Protein AF-A0A812GW89-F1 (afdb_monomer_lite)

Secondary structure (DSSP, 8-state):
-----------------------PPPP-------TTHHHHHHHHHGGG-GGGGSSSGGG----------------GGGGTGGGSS-SS-EEPPGGG-TTTTT-EE--TTHHHHS-EEETTEEEPPGGGG-SS----PPPPSS---PPSSTTTHHHHHHHHIIIIIIHHHHTS--EEEEEEESSTT--SEE-GGG-EE-SSS-EES-S-BGGGTB-EEEEEEE-HHHHHHHHHHHHHHHHHHHHHHHHHHHHHHHHHHHHHHHHHIIIIIHHHHHHHTTS-TTTHHHHHHHHHHHHHHHHHHHHHHHHHHHHHHHHHHHHHHHHHHHHHHHHHHHHHHHHGGGTT-PPPP-

Sequence (350 aa):
MGPQDMGSEAPDSSESEEAEEGKEAPQEGEEGDDPAEQFFWRSVDERFRPERFRDQQQQVRRKDMTATSAMLPTNPFAAFLAVSLSCPDVTLGAELGADFEGDVVPGMNAMVTGPMTLEGTNVPPLSDYTTSTPTWSCPSLTTPTCAPGPTQAGCEASVAFIQDAKEPLVTGNRFKCTYLVTSMGGNTRCRPASMVKNGPGDWSGTCLYGSTFRTYTRTRDCTLAEFEQHVKDAKDDLEKVFEYFDDITATLVDDILTDLQDLVQREVIRKVTNLLDNLNCGFMREFWQGLTDNMCYRGMNGFRLIANSYVISGLLSLIIALFILVPWKISRDNADKYGSEVGSYQPGPA

Radius of gyration: 37.45 Å; chains: 1; bounding box: 78×85×108 Å

Foldseek 3Di:
DDDDDDDDDDDDDDDDDDDDDDDDDDDPDDDPPDVVVVVVVVVVVVVPDPPVVPPPVPPPPDDDDDDDDDDDDADLQLVQLLAAWAADFDQDPCLVPPVRHRPTPDTLVCQAVPWDQDPNDTDDHSVVNDPDDDPDDHDDPPDDDQDDDPNSVSVVVRNCCCVVPPCCQQVNLPDKQKAKDQDDVDPDGQALLPWDDPDQLDIPSDQAYPPVRDIDMDIDRDHPVVVVVSVSSVVSSVVSVVVNVVSNVVVVVVVVVVVVVVCCCVPPVVVVVVVVVVDDCPVVPVVVVVCCVCCVVVVVVVVVVVVVVVVVVVVVVVVVVCVVVVVVVVVVVVCVVVVPPVPPPDDDDD

Structure (mmCIF, N/CA/C/O backbone):
data_AF-A0A812GW89-F1
#
_entry.id   AF-A0A812GW89-F1
#
loop_
_atom_site.group_PDB
_atom_site.id
_atom_site.type_symbol
_atom_site.label_atom_id
_atom_site.label_alt_id
_atom_site.label_comp_id
_atom_site.label_asym_id
_atom_site.label_entity_id
_atom_site.label_seq_id
_atom_site.pdbx_PDB_ins_code
_atom_site.Cartn_x
_atom_site.Cartn_y
_atom_site.Cartn_z
_atom_site.occupancy
_atom_site.B_iso_or_equiv
_atom_site.auth_seq_id
_atom_site.auth_comp_id
_atom_site.auth_asym_id
_atom_site.auth_atom_id
_atom_site.pdbx_PDB_model_num
ATOM 1 N N . MET A 1 1 ? -20.808 51.161 -31.568 1.00 45.16 1 MET A N 1
ATOM 2 C CA . MET A 1 1 ? -19.645 50.553 -30.890 1.00 45.16 1 MET A CA 1
ATOM 3 C C . MET A 1 1 ? -20.024 49.102 -30.628 1.00 45.16 1 MET A C 1
ATOM 5 O O . MET A 1 1 ? -20.850 48.876 -29.763 1.00 45.16 1 MET A O 1
ATOM 9 N N . GLY A 1 2 ? -19.623 48.106 -31.410 1.00 42.12 2 GLY A N 1
ATOM 10 C CA . GLY A 1 2 ? -18.606 48.062 -32.464 1.00 42.12 2 GLY A CA 1
ATOM 11 C C . GLY A 1 2 ? -17.798 46.776 -32.259 1.00 42.12 2 GLY A C 1
ATOM 12 O O . GLY A 1 2 ? -16.980 46.777 -31.345 1.00 42.12 2 GLY A O 1
ATOM 13 N N . PRO A 1 3 ? -18.073 45.684 -32.996 1.00 56.59 3 PRO A N 1
ATOM 14 C CA . PRO A 1 3 ? -17.343 44.428 -32.839 1.00 56.59 3 PRO A CA 1
ATOM 15 C C . PRO A 1 3 ? -15.956 44.533 -33.485 1.00 56.59 3 PRO A C 1
ATOM 17 O O . PRO A 1 3 ? -15.755 45.355 -34.381 1.00 56.59 3 PRO A O 1
ATOM 20 N N . GLN A 1 4 ? -15.015 43.694 -33.052 1.00 56.47 4 GLN A N 1
ATOM 21 C CA . GLN A 1 4 ? -13.742 43.507 -33.745 1.00 56.47 4 GLN A CA 1
ATOM 22 C C . GLN A 1 4 ? -13.483 42.025 -33.987 1.00 56.47 4 GLN A C 1
ATOM 24 O O . GLN A 1 4 ? -13.318 41.249 -33.047 1.00 56.47 4 GLN A O 1
ATOM 29 N N . ASP A 1 5 ? -13.444 41.677 -35.270 1.00 51.78 5 ASP A N 1
ATOM 30 C CA . ASP A 1 5 ? -12.887 40.435 -35.782 1.00 51.78 5 ASP A CA 1
ATOM 31 C C . ASP A 1 5 ? -11.368 40.391 -35.572 1.00 51.78 5 ASP A C 1
ATOM 33 O O . ASP A 1 5 ? -10.657 41.347 -35.881 1.00 51.78 5 ASP A O 1
ATOM 37 N N . MET A 1 6 ? -10.879 39.235 -35.134 1.00 57.03 6 MET A N 1
ATOM 38 C CA . MET A 1 6 ? -9.552 38.696 -35.435 1.00 57.03 6 MET A CA 1
ATOM 39 C C . MET A 1 6 ? -9.730 37.173 -35.499 1.00 57.03 6 MET A C 1
ATOM 41 O O . MET A 1 6 ? -10.401 36.605 -34.643 1.00 57.03 6 MET A O 1
ATOM 45 N N . GLY A 1 7 ? -9.195 36.433 -36.461 1.00 49.44 7 GLY A N 1
ATOM 46 C CA . GLY A 1 7 ? -8.334 36.796 -37.584 1.00 49.44 7 GLY A CA 1
ATOM 47 C C . GLY A 1 7 ? -7.688 35.493 -38.050 1.00 49.44 7 GLY A C 1
ATOM 48 O O . GLY A 1 7 ? -6.932 34.892 -37.294 1.00 49.44 7 GLY A O 1
ATOM 49 N N . SER A 1 8 ? -8.075 34.987 -39.219 1.00 47.56 8 SER A N 1
ATOM 50 C CA . SER A 1 8 ? -7.644 33.669 -39.692 1.00 47.56 8 SER A CA 1
ATOM 51 C C . SER A 1 8 ? -6.303 33.747 -40.415 1.00 47.56 8 SER A C 1
ATOM 53 O O . SER A 1 8 ? -6.221 34.401 -41.455 1.00 47.56 8 SER A O 1
ATOM 55 N N . GLU A 1 9 ? -5.309 32.997 -39.949 1.00 50.22 9 GLU A N 1
ATOM 56 C CA . GLU A 1 9 ? -4.126 32.658 -40.740 1.00 50.22 9 GLU A CA 1
ATOM 57 C C . GLU A 1 9 ? -3.984 31.138 -40.822 1.00 50.22 9 GLU A C 1
ATOM 59 O O . GLU A 1 9 ? -3.895 30.442 -39.811 1.00 50.22 9 GLU A O 1
ATOM 64 N N . ALA A 1 10 ? -3.984 30.639 -42.055 1.00 51.56 10 ALA A N 1
ATOM 65 C CA . ALA A 1 10 ? -3.576 29.291 -42.406 1.00 51.56 10 ALA A CA 1
ATOM 66 C C . ALA A 1 10 ? -2.259 29.389 -43.190 1.00 51.56 10 ALA A C 1
ATOM 68 O O . ALA A 1 10 ? -2.148 30.270 -44.046 1.00 51.56 10 ALA A O 1
ATOM 69 N N . PRO A 1 11 ? -1.286 28.498 -42.957 1.00 57.56 11 PRO A N 1
ATOM 70 C CA . PRO A 1 11 ? -0.239 28.215 -43.922 1.00 57.56 11 PRO A CA 1
ATOM 71 C C . PRO A 1 11 ? -0.664 27.047 -44.824 1.00 57.56 11 PRO A C 1
ATOM 73 O O . PRO A 1 11 ? -1.074 25.989 -44.347 1.00 57.56 11 PRO A O 1
ATOM 76 N N . ASP A 1 12 ? -0.556 27.271 -46.129 1.00 43.53 12 ASP A N 1
ATOM 77 C CA . ASP A 1 12 ? -0.798 26.308 -47.206 1.00 43.53 12 ASP A CA 1
ATOM 78 C C . ASP A 1 12 ? 0.529 26.002 -47.934 1.00 43.53 12 ASP A C 1
ATOM 80 O O . ASP A 1 12 ? 1.469 26.799 -47.868 1.00 43.53 12 ASP A O 1
ATOM 84 N N . SER A 1 13 ? 0.537 24.914 -48.708 1.00 46.06 13 SER A N 1
ATOM 85 C CA . SER A 1 13 ? 1.480 24.539 -49.779 1.00 46.06 13 SER A CA 1
ATOM 86 C C . SER A 1 13 ? 2.845 23.893 -49.451 1.00 46.06 13 SER A C 1
ATOM 88 O O . SER A 1 13 ? 3.427 24.102 -48.392 1.00 46.06 13 SER A O 1
ATOM 90 N N . SER A 1 14 ? 3.302 23.133 -50.466 1.00 44.84 14 SER A N 1
ATOM 91 C CA . SER A 1 14 ? 4.512 22.300 -50.640 1.00 44.84 14 SER A CA 1
ATOM 92 C C . SER A 1 14 ? 4.589 21.019 -49.788 1.00 44.84 14 SER A C 1
ATOM 94 O O . SER A 1 14 ? 4.883 21.047 -48.600 1.00 44.84 14 SER A O 1
ATOM 96 N N . GLU A 1 15 ? 4.289 19.819 -50.301 1.00 44.12 15 GLU A N 1
ATOM 97 C CA . GLU A 1 15 ? 4.418 19.257 -51.667 1.00 44.12 15 GLU A CA 1
ATOM 98 C C . GLU A 1 15 ? 5.878 19.134 -52.131 1.00 44.12 15 GLU A C 1
ATOM 100 O O . GLU A 1 15 ? 6.485 20.078 -52.637 1.00 44.12 15 GLU A O 1
ATOM 105 N N . SER A 1 16 ? 6.417 17.928 -51.952 1.00 45.00 16 SER A N 1
ATOM 106 C CA . SER A 1 16 ? 7.589 17.407 -52.653 1.00 45.00 16 SER A CA 1
ATOM 107 C C . SER A 1 16 ? 7.487 15.880 -52.685 1.00 45.00 16 SER A C 1
ATOM 109 O O . SER A 1 16 ? 7.865 15.201 -51.728 1.00 45.00 16 SER A O 1
ATOM 111 N N . GLU A 1 17 ? 6.928 15.352 -53.774 1.00 43.28 17 GLU A N 1
ATOM 112 C CA . GLU A 1 17 ? 7.171 13.971 -54.191 1.00 43.28 17 GLU A CA 1
ATOM 113 C C . GLU A 1 17 ? 8.646 13.834 -54.590 1.00 43.28 17 GLU A C 1
ATOM 115 O O . GLU A 1 17 ? 9.109 14.551 -55.474 1.00 43.28 17 GLU A O 1
ATOM 120 N N . GLU A 1 18 ? 9.358 12.869 -54.012 1.00 48.75 18 GLU A N 1
ATOM 121 C CA . GLU A 1 18 ? 10.419 12.157 -54.729 1.00 48.75 18 GLU A CA 1
ATOM 122 C C . GLU A 1 18 ? 10.191 10.654 -54.552 1.00 48.75 18 GLU A C 1
ATOM 124 O O . GLU A 1 18 ? 9.721 10.190 -53.509 1.00 48.75 18 GLU A O 1
ATOM 129 N N . ALA A 1 19 ? 10.444 9.913 -55.627 1.00 41.00 19 ALA A N 1
ATOM 130 C CA . ALA A 1 19 ? 10.102 8.507 -55.779 1.00 41.00 19 ALA A CA 1
ATOM 131 C C . ALA A 1 19 ? 11.359 7.634 -55.866 1.00 41.00 19 ALA A C 1
ATOM 133 O O . ALA A 1 19 ? 12.432 8.124 -56.209 1.00 41.00 19 ALA A O 1
ATOM 134 N N . GLU A 1 20 ? 11.160 6.327 -55.655 1.00 43.06 20 GLU A N 1
ATOM 135 C CA . GLU A 1 20 ? 12.178 5.271 -55.785 1.00 43.06 20 GLU A CA 1
ATOM 136 C C . GLU A 1 20 ? 13.313 5.396 -54.728 1.00 43.06 20 GLU A C 1
ATOM 138 O O . GLU A 1 20 ? 13.499 6.419 -54.084 1.00 43.06 20 GLU A O 1
ATOM 143 N N . GLU A 1 21 ? 14.032 4.348 -54.337 1.00 35.75 21 GLU A N 1
ATOM 144 C CA . GLU A 1 21 ? 14.369 3.109 -55.031 1.00 35.75 21 GLU A CA 1
ATOM 145 C C . GLU A 1 21 ? 14.427 1.941 -54.024 1.00 35.75 21 GLU A C 1
ATOM 147 O O . GLU A 1 21 ? 14.714 2.129 -52.839 1.00 35.75 21 GLU A O 1
ATOM 152 N N . GLY A 1 22 ? 14.109 0.722 -54.465 1.00 49.72 22 GLY A N 1
ATOM 153 C CA . GLY A 1 22 ? 14.060 -0.439 -53.573 1.00 49.72 22 GLY A CA 1
ATOM 154 C C . GLY A 1 22 ? 15.444 -0.886 -53.096 1.00 49.72 22 GLY A C 1
ATOM 155 O O . GLY A 1 22 ? 16.408 -0.862 -53.861 1.00 49.72 22 GLY A O 1
ATOM 156 N N . LYS A 1 23 ? 15.539 -1.388 -51.858 1.00 39.69 23 LYS A N 1
ATOM 157 C CA . LYS A 1 23 ? 16.699 -2.184 -51.441 1.00 39.69 23 LYS A CA 1
ATOM 158 C C . LYS A 1 23 ? 16.341 -3.304 -50.471 1.00 39.69 23 LYS A C 1
ATOM 160 O O . LYS A 1 23 ? 15.458 -3.174 -49.632 1.00 39.69 23 LYS A O 1
ATOM 165 N N . GLU A 1 24 ? 17.025 -4.415 -50.695 1.00 41.38 24 GLU A N 1
ATOM 166 C CA . GLU A 1 24 ? 16.767 -5.765 -50.208 1.00 41.38 24 GLU A CA 1
ATOM 167 C C . GLU A 1 24 ? 16.617 -5.886 -48.684 1.00 41.38 24 GLU A C 1
ATOM 169 O O . GLU A 1 24 ? 17.308 -5.223 -47.909 1.00 41.38 24 GLU A O 1
ATOM 174 N N . ALA A 1 25 ? 15.744 -6.806 -48.261 1.00 42.94 25 ALA A N 1
ATOM 175 C CA . ALA A 1 25 ? 15.676 -7.249 -46.875 1.00 42.94 25 ALA A CA 1
ATOM 176 C C . ALA A 1 25 ? 17.007 -7.916 -46.465 1.00 42.94 25 ALA A C 1
ATOM 178 O O . ALA A 1 25 ? 17.499 -8.773 -47.210 1.00 42.94 25 ALA A O 1
ATOM 179 N N . PRO A 1 26 ? 17.581 -7.592 -45.291 1.00 44.38 26 PRO A N 1
ATOM 180 C CA . PRO A 1 26 ? 18.678 -8.370 -44.737 1.00 44.38 26 PRO A CA 1
ATOM 181 C C . PRO A 1 26 ? 18.179 -9.778 -44.411 1.00 44.38 26 PRO A C 1
ATOM 183 O O . PRO A 1 26 ? 17.107 -9.940 -43.831 1.00 44.38 26 PRO A O 1
ATOM 186 N N . GLN A 1 27 ? 18.964 -10.790 -44.774 1.00 38.50 27 GLN A N 1
ATOM 187 C CA . GLN A 1 27 ? 18.701 -12.163 -44.357 1.00 38.50 27 GLN A CA 1
ATOM 188 C C . GLN A 1 27 ? 18.762 -12.269 -42.831 1.00 38.50 27 GLN A C 1
ATOM 190 O O . GLN A 1 27 ? 19.655 -11.697 -42.202 1.00 38.50 27 GLN A O 1
ATOM 195 N N . GLU A 1 28 ? 17.834 -13.034 -42.261 1.00 35.78 28 GLU A N 1
ATOM 196 C CA . GLU A 1 28 ? 17.881 -13.470 -40.868 1.00 35.78 28 GLU A CA 1
ATOM 197 C C . GLU A 1 28 ? 19.192 -14.238 -40.647 1.00 35.78 28 GLU A C 1
ATOM 199 O O . GLU A 1 28 ? 19.397 -15.326 -41.189 1.00 35.78 28 GLU A O 1
ATOM 204 N N . GLY A 1 29 ? 20.118 -13.631 -39.904 1.00 36.16 29 GLY A N 1
ATOM 205 C CA . GLY A 1 29 ? 21.311 -14.316 -39.426 1.00 36.16 29 GLY A CA 1
ATOM 206 C C . GLY A 1 29 ? 20.913 -15.251 -38.293 1.00 36.16 29 GLY A C 1
ATOM 207 O O . GLY A 1 29 ? 20.245 -14.809 -37.362 1.00 36.16 29 GLY A O 1
ATOM 208 N N . GLU A 1 30 ? 21.309 -16.521 -38.390 1.00 43.69 30 GLU A N 1
ATOM 209 C CA . GLU A 1 30 ? 20.972 -17.557 -37.411 1.00 43.69 30 GLU A CA 1
ATOM 210 C C . GLU A 1 30 ? 21.282 -17.096 -35.979 1.00 43.69 30 GLU A C 1
ATOM 212 O O . GLU A 1 30 ? 22.429 -16.799 -35.630 1.00 43.69 30 GLU A O 1
ATOM 217 N N . GLU A 1 31 ? 20.233 -17.045 -35.159 1.00 41.78 31 GLU A N 1
ATOM 218 C CA . GLU A 1 31 ? 20.293 -16.721 -33.740 1.00 41.78 31 GLU A CA 1
ATOM 219 C C . GLU A 1 31 ? 21.026 -17.854 -33.012 1.00 41.78 31 GLU A C 1
ATOM 221 O O . GLU A 1 31 ? 20.471 -18.907 -32.698 1.00 41.78 31 GLU A O 1
ATOM 226 N N . GLY A 1 32 ? 22.332 -17.669 -32.823 1.00 43.38 32 GLY A N 1
ATOM 227 C CA . GLY A 1 32 ? 23.158 -18.609 -32.084 1.00 43.38 32 GLY A CA 1
ATOM 228 C C . GLY A 1 32 ? 22.808 -18.559 -30.603 1.00 43.38 32 GLY A C 1
ATOM 229 O O . GLY A 1 32 ? 23.283 -17.661 -29.915 1.00 43.38 32 GLY A O 1
ATOM 230 N N . ASP A 1 33 ? 22.027 -19.539 -30.135 1.00 47.91 33 ASP A N 1
ATOM 231 C CA . ASP A 1 33 ? 21.754 -19.820 -28.719 1.00 47.91 33 ASP A CA 1
ATOM 232 C C . ASP A 1 33 ? 23.052 -19.770 -27.884 1.00 47.91 33 ASP A C 1
ATOM 234 O O . ASP A 1 33 ? 23.787 -20.761 -27.792 1.00 47.91 33 ASP A O 1
ATOM 238 N N . ASP A 1 34 ? 23.346 -18.628 -27.253 1.00 48.03 34 ASP A N 1
ATOM 239 C CA . ASP A 1 34 ? 24.453 -18.513 -26.306 1.00 48.03 34 ASP A CA 1
ATOM 240 C C . ASP A 1 34 ? 23.953 -18.925 -24.906 1.00 48.03 34 ASP A C 1
ATOM 242 O O . ASP A 1 34 ? 23.170 -18.203 -24.274 1.00 48.03 34 ASP A O 1
ATOM 246 N N . PRO A 1 35 ? 24.381 -20.087 -24.371 1.00 52.03 35 PRO A N 1
ATOM 247 C CA . PRO A 1 35 ? 23.882 -20.600 -23.096 1.00 52.03 35 PRO A CA 1
ATOM 248 C C . PRO A 1 35 ? 24.270 -19.731 -21.885 1.00 52.03 35 PRO A C 1
ATOM 250 O O . PRO A 1 35 ? 23.837 -20.025 -20.766 1.00 52.03 35 PRO A O 1
ATOM 253 N N . ALA A 1 36 ? 25.073 -18.677 -22.071 1.00 50.41 36 ALA A N 1
ATOM 254 C CA . ALA A 1 36 ? 25.413 -17.721 -21.025 1.00 50.41 36 ALA A CA 1
ATOM 255 C C . ALA A 1 36 ? 24.230 -16.823 -20.602 1.00 50.41 36 ALA A C 1
ATOM 257 O O . ALA A 1 36 ? 24.056 -16.592 -19.401 1.00 50.41 36 ALA A O 1
ATOM 258 N N . GLU A 1 37 ? 23.385 -16.350 -21.529 1.00 45.97 37 GLU A N 1
ATOM 259 C CA . GLU A 1 37 ? 22.292 -15.420 -21.180 1.00 45.97 37 GLU A CA 1
ATOM 260 C C . GLU A 1 37 ? 21.132 -16.108 -20.447 1.00 45.97 37 GLU A C 1
ATOM 262 O O . GLU A 1 37 ? 20.599 -15.561 -19.474 1.00 45.97 37 GLU A O 1
ATOM 267 N N . GLN A 1 38 ? 20.813 -17.360 -20.799 1.00 52.41 38 GLN A N 1
ATOM 268 C CA . GLN A 1 38 ? 19.791 -18.150 -20.091 1.00 52.41 38 GLN A CA 1
ATOM 269 C C . GLN A 1 38 ? 20.136 -18.391 -18.605 1.00 52.41 38 GLN A C 1
ATOM 271 O O . GLN A 1 38 ? 19.248 -18.669 -17.791 1.00 52.41 38 GLN A O 1
ATOM 276 N N . PHE A 1 39 ? 21.413 -18.276 -18.219 1.00 51.50 39 PHE A N 1
ATOM 277 C CA . PHE A 1 39 ? 21.850 -18.439 -16.831 1.00 51.50 39 PHE A CA 1
ATOM 278 C C . PHE A 1 39 ? 21.681 -17.167 -15.987 1.00 51.50 39 PHE A C 1
ATOM 280 O O . PHE A 1 39 ? 21.492 -17.259 -14.771 1.00 51.50 39 PHE A O 1
ATOM 287 N N . PHE A 1 40 ? 21.727 -15.981 -16.605 1.00 46.62 40 PHE A N 1
ATOM 288 C CA . PHE A 1 40 ? 21.610 -14.712 -15.883 1.00 46.62 40 PHE A CA 1
ATOM 289 C C . PHE A 1 40 ? 20.177 -14.484 -15.389 1.00 46.62 40 PHE A C 1
ATOM 291 O O . PHE A 1 40 ? 19.966 -14.265 -14.195 1.00 46.62 40 PHE A O 1
ATOM 298 N N . TRP A 1 41 ? 19.182 -14.659 -16.263 1.00 43.34 41 TRP A N 1
ATOM 299 C CA . TRP A 1 41 ? 17.769 -14.470 -15.913 1.00 43.34 41 TRP A CA 1
ATOM 300 C C . TRP A 1 41 ? 17.254 -15.496 -14.889 1.00 43.34 41 TRP A C 1
ATOM 302 O O . TRP A 1 41 ? 16.567 -15.119 -13.937 1.00 43.34 41 TRP A O 1
ATOM 312 N N . ARG A 1 42 ? 17.695 -16.763 -14.958 1.00 46.22 42 ARG A N 1
ATOM 313 C CA . ARG A 1 42 ? 17.382 -17.779 -13.927 1.00 46.22 42 ARG A CA 1
ATOM 314 C C . ARG A 1 42 ? 17.919 -17.448 -12.524 1.00 46.22 42 ARG A C 1
ATOM 316 O O . ARG A 1 42 ? 17.358 -17.917 -11.540 1.00 46.22 42 ARG A O 1
ATOM 323 N N . SER A 1 43 ? 18.981 -16.645 -12.407 1.00 47.06 43 SER A N 1
ATOM 324 C CA . SER A 1 43 ? 19.586 -16.253 -11.116 1.00 47.06 43 SER A CA 1
ATOM 325 C C . SER A 1 43 ? 18.839 -15.121 -10.391 1.00 47.06 43 SER A C 1
ATOM 327 O O . SER A 1 43 ? 19.025 -14.911 -9.182 1.00 47.06 43 SER A O 1
ATOM 329 N N . VAL A 1 44 ? 18.010 -14.372 -11.125 1.00 47.28 44 VAL A N 1
ATOM 330 C CA . VAL A 1 44 ? 17.193 -13.276 -10.584 1.00 47.28 44 VAL A CA 1
ATOM 331 C C . VAL A 1 44 ? 15.866 -13.821 -10.045 1.00 47.28 44 VAL A C 1
ATOM 333 O O . VAL A 1 44 ? 15.486 -13.488 -8.923 1.00 47.28 44 VAL A O 1
ATOM 336 N N . ASP A 1 45 ? 15.234 -14.735 -10.785 1.00 40.31 45 ASP A N 1
ATOM 337 C CA . ASP A 1 45 ? 13.901 -15.281 -10.491 1.00 40.31 45 ASP A CA 1
ATOM 338 C C . ASP A 1 45 ? 13.842 -16.131 -9.197 1.00 40.31 45 ASP A C 1
ATOM 340 O O . ASP A 1 45 ? 12.956 -15.962 -8.356 1.00 40.31 45 ASP A O 1
ATOM 344 N N . GLU A 1 46 ? 14.856 -16.966 -8.914 1.00 40.41 46 GLU A N 1
ATOM 345 C CA . GLU A 1 46 ? 14.879 -17.764 -7.669 1.00 40.41 46 GLU A CA 1
ATOM 346 C C . GLU A 1 46 ? 14.971 -16.930 -6.375 1.00 40.41 46 GLU A C 1
ATOM 348 O O . GLU A 1 46 ? 14.724 -17.453 -5.282 1.00 40.41 46 GLU A O 1
ATOM 353 N N . ARG A 1 47 ? 15.309 -15.636 -6.459 1.00 44.47 47 ARG A N 1
ATOM 354 C CA . ARG A 1 47 ? 15.460 -14.769 -5.280 1.00 44.47 47 ARG A CA 1
ATOM 355 C C . ARG A 1 47 ? 14.159 -14.124 -4.795 1.00 44.47 47 ARG A C 1
ATOM 357 O O . ARG A 1 47 ? 14.178 -13.542 -3.712 1.00 44.47 47 ARG A O 1
ATOM 364 N N . PHE A 1 48 ? 13.052 -14.285 -5.524 1.00 40.81 48 PHE A N 1
ATOM 365 C CA . PHE A 1 48 ? 11.745 -13.691 -5.206 1.00 40.81 48 PHE A CA 1
ATOM 366 C C . PHE A 1 48 ? 10.614 -14.707 -4.939 1.00 40.81 48 PHE A C 1
ATOM 368 O O . PHE A 1 48 ? 9.438 -14.376 -5.062 1.00 40.81 48 PHE A O 1
ATOM 375 N N . ARG A 1 49 ? 10.916 -15.932 -4.471 1.00 41.91 49 ARG A N 1
ATOM 376 C CA . ARG A 1 49 ? 9.852 -16.823 -3.955 1.00 41.91 49 ARG A CA 1
ATOM 377 C C . ARG A 1 49 ? 9.284 -16.322 -2.612 1.00 41.91 49 ARG A C 1
ATOM 379 O O . ARG A 1 49 ? 10.030 -16.292 -1.629 1.00 41.91 49 ARG A O 1
ATOM 386 N N . PRO A 1 50 ? 7.967 -16.048 -2.503 1.00 41.75 50 PRO A N 1
ATOM 387 C CA . PRO A 1 50 ? 7.358 -15.497 -1.286 1.00 41.75 50 PRO A CA 1
ATOM 388 C C . PRO A 1 50 ? 7.218 -16.501 -0.124 1.00 41.75 50 PRO A C 1
ATOM 390 O O . PRO A 1 50 ? 6.891 -16.110 0.995 1.00 41.75 50 PRO A O 1
ATOM 393 N N . GLU A 1 51 ? 7.481 -17.796 -0.336 1.00 38.88 51 GLU A N 1
ATOM 394 C CA . GLU A 1 51 ? 7.192 -18.835 0.666 1.00 38.88 51 GLU A CA 1
ATOM 395 C C . GLU A 1 51 ? 8.071 -18.779 1.930 1.00 38.88 51 GLU A C 1
ATOM 397 O O . GLU A 1 51 ? 7.626 -19.198 2.996 1.00 38.88 51 GLU A O 1
ATOM 402 N N . ARG A 1 52 ? 9.287 -18.211 1.873 1.00 41.06 52 ARG A N 1
ATOM 403 C CA . ARG A 1 52 ? 10.202 -18.187 3.038 1.00 41.06 52 ARG A CA 1
ATOM 404 C C . ARG A 1 52 ? 9.827 -17.207 4.153 1.00 41.06 52 ARG A C 1
ATOM 406 O O . ARG A 1 52 ? 10.451 -17.254 5.211 1.00 41.06 52 ARG A O 1
ATOM 413 N N . PHE A 1 53 ? 8.832 -16.341 3.957 1.00 41.03 53 PHE A N 1
ATOM 414 C CA . PHE A 1 53 ? 8.388 -15.413 5.006 1.00 41.03 53 PHE A CA 1
ATOM 415 C C . PHE A 1 53 ? 7.394 -16.031 6.008 1.00 41.03 53 PHE A C 1
ATOM 417 O O . PHE A 1 53 ? 7.191 -15.456 7.075 1.00 41.03 53 PHE A O 1
ATOM 424 N N . ARG A 1 54 ? 6.818 -17.213 5.724 1.00 43.12 54 ARG A N 1
ATOM 425 C CA . ARG A 1 54 ? 5.848 -17.880 6.620 1.00 43.12 54 ARG A CA 1
ATOM 426 C C . ARG A 1 54 ? 6.463 -18.512 7.873 1.00 43.12 54 ARG A C 1
ATOM 428 O O . ARG A 1 54 ? 5.812 -18.540 8.913 1.00 43.12 54 ARG A O 1
ATOM 435 N N . ASP A 1 55 ? 7.706 -18.983 7.804 1.00 40.44 55 ASP A N 1
ATOM 436 C CA . ASP A 1 55 ? 8.250 -19.872 8.844 1.00 40.44 55 ASP A CA 1
ATOM 437 C C . ASP A 1 55 ? 8.885 -19.144 10.047 1.00 40.44 55 ASP A C 1
ATOM 439 O O . ASP A 1 55 ? 9.123 -19.763 11.086 1.00 40.44 55 ASP A O 1
ATOM 443 N N . GLN A 1 56 ? 9.169 -17.836 9.958 1.00 42.81 56 GLN A N 1
ATOM 444 C CA . GLN A 1 56 ? 9.855 -17.114 11.046 1.00 42.81 56 GLN A CA 1
ATOM 445 C C . GLN A 1 56 ? 8.943 -16.568 12.157 1.00 42.81 56 GLN A C 1
ATOM 447 O O . GLN A 1 56 ? 9.443 -16.333 13.258 1.00 42.81 56 GLN A O 1
ATOM 452 N N . GLN A 1 57 ? 7.632 -16.407 11.943 1.00 45.16 57 GLN A N 1
ATOM 453 C CA . GLN A 1 57 ? 6.738 -15.893 12.997 1.00 45.16 57 GLN A CA 1
ATOM 454 C C . GLN A 1 57 ? 6.311 -16.951 14.036 1.00 45.16 57 GLN A C 1
ATOM 456 O O . GLN A 1 57 ? 5.916 -16.593 15.144 1.00 45.16 57 GLN A O 1
ATOM 461 N N . GLN A 1 58 ? 6.470 -18.250 13.758 1.00 42.59 58 GLN A N 1
ATOM 462 C CA . GLN A 1 58 ? 5.957 -19.317 14.635 1.00 42.59 58 GLN A CA 1
ATOM 463 C C . GLN A 1 58 ? 6.766 -19.592 15.926 1.00 42.59 58 GLN A C 1
ATOM 465 O O . GLN A 1 58 ? 6.314 -20.380 16.754 1.00 42.59 58 GLN A O 1
ATOM 470 N N . GLN A 1 59 ? 7.945 -18.986 16.145 1.00 39.53 59 GLN A N 1
ATOM 471 C CA . GLN A 1 59 ? 8.843 -19.368 17.262 1.00 39.53 59 GLN A CA 1
ATOM 472 C C . GLN A 1 59 ? 8.806 -18.480 18.527 1.00 39.53 59 GLN A C 1
ATOM 474 O O . GLN A 1 59 ? 9.539 -18.779 19.467 1.00 39.53 59 GLN A O 1
ATOM 479 N N . VAL A 1 60 ? 7.979 -17.426 18.607 1.00 39.53 60 VAL A N 1
ATOM 480 C CA . VAL A 1 60 ? 8.071 -16.427 19.709 1.00 39.53 60 VAL A CA 1
ATOM 481 C C . VAL A 1 60 ? 6.968 -16.546 20.788 1.00 39.53 60 VAL A C 1
ATOM 483 O O . VAL A 1 60 ? 7.112 -15.993 21.877 1.00 39.53 60 VAL A O 1
ATOM 486 N N . ARG A 1 61 ? 5.897 -17.331 20.579 1.00 34.84 61 ARG A N 1
ATOM 487 C CA . ARG A 1 61 ? 4.875 -17.599 21.621 1.00 34.84 61 ARG A CA 1
ATOM 488 C C . ARG A 1 61 ? 5.301 -18.739 22.568 1.00 34.84 61 ARG A C 1
ATOM 490 O O . ARG A 1 61 ? 4.951 -19.889 22.315 1.00 34.84 61 ARG A O 1
ATOM 497 N N . ARG A 1 62 ? 6.007 -18.434 23.672 1.00 38.75 62 ARG A N 1
ATOM 498 C CA . ARG A 1 62 ? 6.032 -19.242 24.926 1.00 38.75 62 ARG A CA 1
ATOM 499 C C . ARG A 1 62 ? 6.803 -18.551 26.064 1.00 38.75 62 ARG A C 1
ATOM 501 O O . ARG A 1 62 ? 8.031 -18.607 26.071 1.00 38.75 62 ARG A O 1
ATOM 508 N N . LYS A 1 63 ? 6.078 -17.990 27.045 1.00 33.19 63 LYS A N 1
ATOM 509 C CA . LYS A 1 63 ? 6.291 -18.132 28.510 1.00 33.19 63 LYS A CA 1
ATOM 510 C C . LYS A 1 63 ? 5.425 -17.155 29.308 1.00 33.19 63 LYS A C 1
ATOM 512 O O . LYS A 1 63 ? 5.320 -15.985 28.958 1.00 33.19 63 LYS A O 1
ATOM 517 N N . ASP A 1 64 ? 4.852 -17.671 30.387 1.00 34.38 64 ASP A N 1
ATOM 518 C CA . ASP A 1 64 ? 3.806 -17.025 31.175 1.00 34.38 64 ASP A CA 1
ATOM 519 C C . ASP A 1 64 ? 4.307 -16.102 32.301 1.00 34.38 64 ASP A C 1
ATOM 521 O O . ASP A 1 64 ? 5.482 -16.075 32.673 1.00 34.38 64 ASP A O 1
ATOM 525 N N . MET A 1 65 ? 3.337 -15.375 32.863 1.00 36.94 65 MET A N 1
ATOM 526 C CA . MET A 1 65 ? 3.358 -14.696 34.168 1.00 36.94 65 MET A CA 1
ATOM 527 C C . MET A 1 65 ? 3.682 -15.709 35.307 1.00 36.94 65 MET A C 1
ATOM 529 O O . MET A 1 65 ? 3.632 -16.913 35.094 1.00 36.94 65 MET A O 1
ATOM 533 N N . THR A 1 66 ? 4.059 -15.359 36.543 1.00 35.94 66 THR A N 1
ATOM 534 C CA . THR A 1 66 ? 3.322 -14.578 37.567 1.00 35.94 66 THR A CA 1
ATOM 535 C C . THR A 1 66 ? 4.163 -14.464 38.8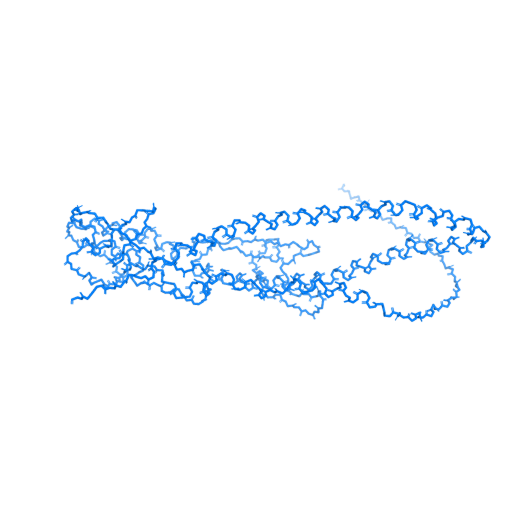55 1.00 35.94 66 THR A C 1
ATOM 537 O O . THR A 1 66 ? 4.889 -15.404 39.174 1.00 35.94 66 THR A O 1
ATOM 540 N N . ALA A 1 67 ? 3.959 -13.420 39.674 1.00 29.44 67 ALA A N 1
ATOM 541 C CA . ALA A 1 67 ? 4.152 -13.457 41.138 1.00 29.44 67 ALA A CA 1
ATOM 542 C C . ALA A 1 67 ? 3.371 -12.315 41.831 1.00 29.44 67 ALA A C 1
ATOM 544 O O . ALA A 1 67 ? 3.066 -11.301 41.200 1.00 29.44 67 ALA A O 1
ATOM 545 N N . THR A 1 68 ? 3.018 -12.494 43.111 1.00 32.28 68 THR A N 1
ATOM 546 C CA . THR A 1 68 ? 1.810 -11.886 43.716 1.00 32.28 68 THR A CA 1
ATOM 547 C C . THR A 1 68 ? 2.087 -10.891 44.858 1.00 32.28 68 THR A C 1
ATOM 549 O O . THR A 1 68 ? 3.121 -10.945 45.519 1.00 32.28 68 THR A O 1
ATOM 552 N N . SER A 1 69 ? 1.127 -9.983 45.082 1.00 31.89 69 SER A N 1
ATOM 553 C CA . SER A 1 69 ? 1.123 -8.913 46.096 1.00 31.89 69 SER A CA 1
ATOM 554 C C . SER A 1 69 ? 0.736 -9.375 47.520 1.00 31.89 69 SER A C 1
ATOM 556 O O . SER A 1 69 ? 0.323 -10.515 47.729 1.00 31.89 69 SER A O 1
ATOM 558 N N . ALA A 1 70 ? 0.818 -8.456 48.493 1.00 29.27 70 ALA A N 1
ATOM 559 C CA . ALA A 1 70 ? 0.333 -8.601 49.873 1.00 29.27 70 ALA A CA 1
ATOM 560 C C . ALA A 1 70 ? -0.877 -7.674 50.174 1.00 29.27 70 ALA A C 1
ATOM 562 O O . ALA A 1 70 ? -1.144 -6.721 49.447 1.00 29.27 70 ALA A O 1
ATOM 563 N N . MET A 1 71 ? -1.635 -7.997 51.230 1.00 34.03 71 MET A N 1
ATOM 564 C CA . MET A 1 71 ? -3.059 -7.643 51.427 1.00 34.03 71 MET A CA 1
ATOM 565 C C . MET A 1 71 ? -3.401 -6.251 52.011 1.00 34.03 71 MET A C 1
ATOM 567 O O . MET A 1 71 ? -2.622 -5.710 52.793 1.00 34.03 71 MET A O 1
ATOM 571 N N . LEU A 1 72 ? -4.666 -5.832 51.759 1.00 29.91 72 LEU A N 1
ATOM 572 C CA . LEU A 1 72 ? -5.629 -4.993 52.543 1.00 29.91 72 LEU A CA 1
ATOM 573 C C . LEU A 1 72 ? -6.202 -3.793 51.740 1.00 29.91 72 LEU A C 1
ATOM 575 O O . LEU A 1 72 ? -5.454 -3.199 50.969 1.00 29.91 72 LEU A O 1
ATOM 579 N N . PRO A 1 73 ? -7.443 -3.302 51.996 1.00 36.28 73 PRO A N 1
ATOM 580 C CA . PRO A 1 73 ? -8.667 -3.941 52.510 1.00 36.28 73 PRO A CA 1
ATOM 581 C C . PRO A 1 73 ? -9.878 -3.812 51.530 1.00 36.28 73 PRO A C 1
ATOM 583 O O . PRO A 1 73 ? -9.779 -3.225 50.456 1.00 36.28 73 PRO A O 1
ATOM 586 N N . THR A 1 74 ? -11.044 -4.361 51.898 1.00 43.84 74 THR A N 1
ATOM 587 C CA . THR A 1 74 ? -12.271 -4.484 51.066 1.00 43.84 74 THR A CA 1
ATOM 588 C C . THR A 1 74 ? -12.824 -3.166 50.494 1.00 43.84 74 THR A C 1
ATOM 590 O O . THR A 1 74 ? -13.064 -2.226 51.254 1.00 43.84 74 THR A O 1
ATOM 593 N N . ASN A 1 75 ? -13.136 -3.128 49.189 1.00 42.44 75 ASN A N 1
ATOM 594 C CA . ASN A 1 75 ? -13.593 -1.926 48.470 1.00 42.44 75 ASN A CA 1
ATOM 595 C C . ASN A 1 75 ? -15.002 -2.10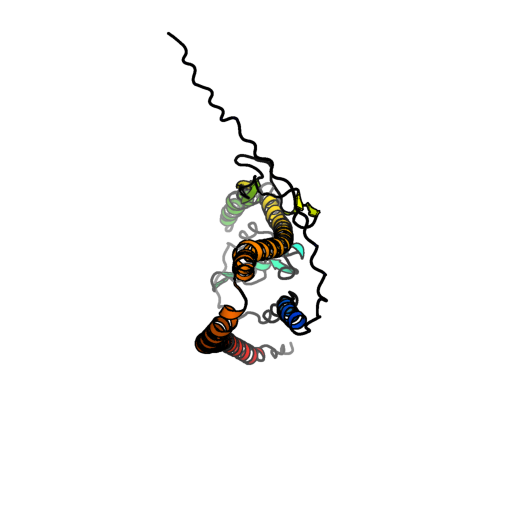4 47.831 1.00 42.44 75 ASN A C 1
ATOM 597 O O . ASN A 1 75 ? -15.191 -3.041 47.054 1.00 42.44 75 ASN A O 1
ATOM 601 N N . PRO A 1 76 ? -15.983 -1.208 48.086 1.00 43.34 76 PRO A N 1
ATOM 602 C CA . PRO A 1 76 ? -17.347 -1.278 47.530 1.00 43.34 76 PRO A CA 1
ATOM 603 C C . PRO A 1 76 ? -17.482 -1.071 46.002 1.00 43.34 76 PRO A C 1
ATOM 605 O O . PRO A 1 76 ? -18.585 -1.205 45.472 1.00 43.34 76 PRO A O 1
ATOM 608 N N . PHE A 1 77 ? -16.401 -0.785 45.268 1.00 36.44 77 PHE A N 1
ATOM 609 C CA . PHE A 1 77 ? -16.411 -0.610 43.801 1.00 36.44 77 PHE A CA 1
ATOM 610 C C . PHE A 1 77 ? -16.857 -1.844 42.984 1.00 36.44 77 PHE A C 1
ATOM 612 O O . PHE A 1 77 ? -17.184 -1.725 41.801 1.00 36.44 77 PHE A O 1
ATOM 619 N N . ALA A 1 78 ? -16.866 -3.036 43.586 1.00 43.50 78 ALA A N 1
ATOM 620 C CA . ALA A 1 78 ? -16.961 -4.299 42.854 1.00 43.50 78 ALA A CA 1
ATOM 621 C C . ALA A 1 78 ? -18.300 -4.549 42.132 1.00 43.50 78 ALA A C 1
ATOM 623 O O . ALA A 1 78 ? -18.331 -5.198 41.091 1.00 43.50 78 ALA A O 1
ATOM 624 N N . ALA A 1 79 ? -19.413 -4.008 42.632 1.00 41.69 79 ALA A N 1
ATOM 625 C CA . ALA A 1 79 ? -20.730 -4.213 42.018 1.00 41.69 79 ALA A CA 1
ATOM 626 C C . ALA A 1 79 ? -20.975 -3.348 40.760 1.00 41.69 79 ALA A C 1
ATOM 628 O O . ALA A 1 79 ? -22.086 -3.339 40.235 1.00 41.69 79 ALA A O 1
ATOM 629 N N . PHE A 1 80 ? -19.961 -2.605 40.297 1.00 38.78 80 PHE A N 1
ATOM 630 C CA . PHE A 1 80 ? -20.185 -1.435 39.449 1.00 38.78 80 PHE A CA 1
ATOM 631 C C . PHE A 1 80 ? -19.319 -1.317 38.212 1.00 38.78 80 PHE A C 1
ATOM 633 O O . PHE A 1 80 ? -19.846 -0.997 37.151 1.00 38.78 80 PHE A O 1
ATOM 640 N N . LEU A 1 81 ? -18.064 -1.756 38.290 1.00 41.31 81 LEU A N 1
ATOM 641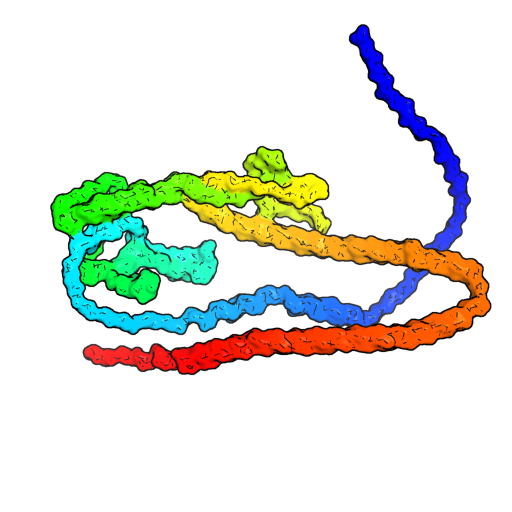 C CA . LEU A 1 81 ? -17.308 -2.121 37.089 1.00 41.31 81 LEU A CA 1
ATOM 642 C C . LEU A 1 81 ? -18.051 -3.183 36.241 1.00 41.31 81 LEU A C 1
ATOM 644 O O . LEU A 1 81 ? -17.802 -3.270 35.049 1.00 41.31 81 LEU A O 1
ATOM 648 N N . ALA A 1 82 ? -19.034 -3.873 36.843 1.00 42.34 82 ALA A N 1
ATOM 649 C CA . ALA A 1 82 ? -19.994 -4.841 36.305 1.00 42.34 82 ALA A CA 1
ATOM 650 C C . ALA A 1 82 ? -20.713 -4.514 34.971 1.00 42.34 82 ALA A C 1
ATOM 652 O O . ALA A 1 82 ? -21.368 -5.399 34.421 1.00 42.34 82 ALA A O 1
ATOM 653 N N . VAL A 1 83 ? -20.684 -3.271 34.478 1.00 42.72 83 VAL A N 1
ATOM 654 C CA . VAL A 1 83 ? -21.584 -2.836 33.390 1.00 42.72 83 VAL A CA 1
ATOM 655 C C . VAL A 1 83 ? -20.839 -2.403 32.113 1.00 42.72 83 VAL A C 1
ATOM 657 O O . VAL A 1 83 ? -21.426 -2.389 31.034 1.00 42.72 83 VAL A O 1
ATOM 660 N N . SER A 1 84 ? -19.554 -2.035 32.192 1.00 37.28 84 SER A N 1
ATOM 661 C CA . SER A 1 84 ? -18.932 -1.168 31.176 1.00 37.28 84 SER A CA 1
ATOM 662 C C . SER A 1 84 ? -18.310 -1.864 29.958 1.00 37.28 84 SER A C 1
ATOM 664 O O . SER A 1 84 ? -18.054 -1.193 28.956 1.00 37.28 84 SER A O 1
ATOM 666 N N . LEU A 1 85 ? -18.051 -3.175 29.974 1.00 45.78 85 LEU A N 1
ATOM 667 C CA . LEU A 1 85 ? -17.435 -3.922 28.862 1.00 45.78 85 LEU A CA 1
ATOM 668 C C . LEU A 1 85 ? -18.206 -5.211 28.549 1.00 45.78 85 LEU A C 1
ATOM 670 O O . LEU A 1 85 ? -19.007 -5.676 29.352 1.00 45.78 85 LEU A O 1
ATOM 674 N N . SER A 1 86 ? -18.001 -5.759 27.346 1.00 46.47 86 SER A N 1
ATOM 675 C CA . SER A 1 86 ? -18.652 -6.993 26.893 1.00 46.47 86 SER A CA 1
ATOM 676 C C . SER A 1 86 ? -18.443 -8.107 27.921 1.00 46.47 86 SER A C 1
ATOM 678 O O . SER A 1 86 ? -17.304 -8.460 28.223 1.00 46.47 86 SER A O 1
ATOM 680 N N . CYS A 1 87 ? -19.540 -8.617 28.492 1.00 53.03 87 CYS A N 1
ATOM 681 C CA . CYS A 1 87 ? -19.473 -9.555 29.613 1.00 53.03 87 CYS A CA 1
ATOM 682 C C . CYS A 1 87 ? -18.706 -10.849 29.275 1.00 53.03 87 CYS A C 1
ATOM 684 O O . CYS A 1 87 ? -17.857 -11.237 30.080 1.00 53.03 87 CYS A O 1
ATOM 686 N N . PRO A 1 88 ? -18.961 -11.525 28.130 1.00 57.97 88 PRO A N 1
ATOM 687 C CA . PRO A 1 88 ? -18.148 -12.660 27.740 1.00 57.97 88 PRO A CA 1
ATOM 688 C C . PRO A 1 88 ? -16.826 -12.193 27.136 1.00 57.97 88 PRO A C 1
ATOM 690 O O . PRO A 1 88 ? -16.754 -11.204 26.401 1.00 57.97 88 PRO A O 1
ATOM 693 N N . ASP A 1 89 ? -15.803 -12.980 27.426 1.00 58.62 89 ASP A N 1
ATOM 694 C CA . ASP A 1 89 ? -14.557 -13.045 26.681 1.00 58.62 89 ASP A CA 1
ATOM 695 C C . ASP A 1 89 ? -14.852 -13.233 25.186 1.00 58.62 89 ASP A C 1
ATOM 697 O O . ASP A 1 89 ? -15.575 -14.155 24.799 1.00 58.62 89 ASP A O 1
ATOM 701 N N . VAL A 1 90 ? -14.335 -12.332 24.345 1.00 56.47 90 VAL A N 1
ATOM 702 C CA . VAL A 1 90 ? -14.566 -12.382 22.896 1.00 56.47 90 VAL A CA 1
ATOM 703 C C . VAL A 1 90 ? -13.388 -13.095 22.258 1.00 56.47 90 VAL A C 1
ATOM 705 O O . VAL A 1 90 ? -12.312 -12.520 22.101 1.00 56.47 90 VAL A O 1
ATOM 708 N N . THR A 1 91 ? -13.596 -14.351 21.875 1.00 62.31 91 THR A N 1
ATOM 709 C CA . THR A 1 91 ? -12.661 -15.070 21.013 1.00 62.31 91 THR A CA 1
ATOM 710 C C . THR A 1 91 ? -12.658 -14.412 19.639 1.00 62.31 91 THR A C 1
ATOM 712 O O . THR A 1 91 ? -13.693 -14.360 18.969 1.00 62.31 91 THR A O 1
ATOM 715 N N . LEU A 1 92 ? -11.510 -13.892 19.216 1.00 60.44 92 LEU A N 1
ATOM 716 C CA . LEU A 1 92 ? -11.357 -13.319 17.887 1.00 60.44 92 LEU A CA 1
ATOM 717 C C . LEU A 1 92 ? -11.418 -14.439 16.836 1.00 60.44 92 LEU A C 1
ATOM 719 O O . LEU A 1 92 ? -10.808 -15.502 16.979 1.00 60.44 92 LEU A O 1
ATOM 723 N N . GLY A 1 93 ? -12.219 -14.213 15.795 1.00 61.03 93 GLY A N 1
ATOM 724 C CA . GLY A 1 93 ? -12.391 -15.165 14.700 1.00 61.03 93 GLY A CA 1
ATOM 725 C C . GLY A 1 93 ? -11.242 -15.114 13.691 1.00 61.03 93 GLY A C 1
ATOM 726 O O . GLY A 1 93 ? -10.567 -14.093 13.560 1.00 61.03 93 GLY A O 1
ATOM 727 N N . ALA A 1 94 ? -11.099 -16.191 12.913 1.00 72.12 94 ALA A N 1
ATOM 728 C CA . ALA A 1 94 ? -10.109 -16.354 11.839 1.00 72.12 94 ALA A CA 1
ATOM 729 C C . ALA A 1 94 ? -10.021 -15.168 10.857 1.00 72.12 94 ALA A C 1
ATOM 731 O O . ALA A 1 94 ? -8.981 -14.912 10.252 1.00 72.12 94 ALA A O 1
ATOM 732 N N . GLU A 1 95 ? -11.120 -14.426 10.703 1.00 47.50 95 GLU A N 1
ATOM 733 C CA . GLU A 1 95 ? -11.258 -13.289 9.790 1.00 47.50 95 GLU A CA 1
ATOM 734 C C . GLU A 1 95 ? -10.360 -12.090 10.127 1.00 47.50 95 GLU A C 1
ATOM 736 O O . GLU A 1 95 ? -10.099 -11.268 9.251 1.00 47.50 95 GLU A O 1
ATOM 741 N N . LEU A 1 96 ? -9.867 -11.985 11.367 1.00 45.38 96 LEU A N 1
ATOM 742 C CA . LEU A 1 96 ? -8.878 -10.972 11.763 1.00 45.38 96 LEU A CA 1
ATOM 743 C C . LEU A 1 96 ? -7.432 -11.391 11.441 1.00 45.38 96 LEU A C 1
ATOM 745 O O . LEU A 1 96 ? -6.511 -10.597 11.619 1.00 45.38 96 LEU A O 1
ATOM 749 N N . GLY A 1 97 ? -7.238 -12.609 10.929 1.00 56.66 97 GLY A N 1
ATOM 750 C CA . GLY A 1 97 ? -5.945 -13.227 10.655 1.00 56.66 97 GLY A CA 1
ATOM 751 C C . GLY A 1 97 ? -5.637 -14.359 11.635 1.00 56.66 97 GLY A C 1
ATOM 752 O O . GLY A 1 97 ? -6.045 -14.324 12.794 1.00 56.66 97 GLY A O 1
ATOM 753 N N . ALA A 1 98 ? -4.871 -15.351 11.174 1.00 72.81 98 ALA A N 1
ATOM 754 C CA . ALA A 1 98 ? -4.508 -16.534 11.963 1.00 72.81 98 ALA A CA 1
ATOM 755 C C . ALA A 1 98 ? -3.739 -16.202 13.259 1.00 72.81 98 ALA A C 1
ATOM 757 O O . ALA A 1 98 ? -3.781 -16.975 14.209 1.00 72.81 98 ALA A O 1
ATOM 758 N N . ASP A 1 99 ? -3.075 -15.042 13.321 1.00 62.59 99 ASP A N 1
ATOM 759 C CA . ASP A 1 99 ? -2.387 -14.557 14.525 1.00 62.59 99 ASP A CA 1
ATOM 760 C C . ASP A 1 99 ? -3.339 -14.129 15.648 1.00 62.59 99 ASP A C 1
ATOM 762 O O . ASP A 1 99 ? -2.912 -14.064 16.799 1.00 62.59 99 ASP A O 1
ATOM 766 N N . PHE A 1 100 ? -4.599 -13.839 15.314 1.00 51.06 100 PHE A N 1
ATOM 767 C CA . PHE A 1 100 ? -5.666 -13.484 16.249 1.00 51.06 100 PHE A CA 1
ATOM 768 C C . PHE A 1 100 ? -6.718 -14.595 16.373 1.00 51.06 100 PHE A C 1
ATOM 770 O O . PHE A 1 100 ? -7.559 -14.542 17.261 1.00 51.06 100 PHE A O 1
ATOM 777 N N . GLU A 1 101 ? -6.695 -15.618 15.516 1.00 70.25 101 GLU A N 1
ATOM 778 C CA . GLU A 1 101 ? -7.656 -16.717 15.567 1.00 70.25 101 GLU A CA 1
ATOM 779 C C . GLU A 1 101 ? -7.542 -17.493 16.886 1.00 70.25 101 GLU A C 1
ATOM 781 O O . GLU A 1 101 ? -6.525 -18.121 17.180 1.00 70.25 101 GLU A O 1
ATOM 786 N N . GLY A 1 102 ? -8.603 -17.463 17.692 1.00 70.50 102 GLY A N 1
ATOM 787 C CA . GLY A 1 102 ? -8.598 -18.100 19.009 1.00 70.50 102 GLY A CA 1
ATOM 788 C C . GLY A 1 102 ? -7.977 -17.248 20.121 1.00 70.50 102 GLY A C 1
ATOM 789 O O . GLY A 1 102 ? -8.105 -17.626 21.288 1.00 70.50 102 GLY A O 1
ATOM 790 N N . ASP A 1 103 ? -7.379 -16.092 19.808 1.00 67.00 103 ASP A N 1
ATOM 791 C CA . ASP A 1 103 ? -6.980 -15.135 20.837 1.00 67.00 103 ASP A CA 1
ATOM 792 C C . ASP A 1 103 ? -8.241 -14.568 21.495 1.00 67.00 103 ASP A C 1
ATOM 794 O O . ASP A 1 103 ? -9.132 -13.997 20.861 1.00 67.00 103 ASP A O 1
ATOM 798 N N . VAL A 1 104 ? -8.322 -14.756 22.806 1.00 62.84 104 VAL A N 1
ATOM 799 C CA . VAL A 1 104 ? -9.387 -14.202 23.630 1.00 62.84 104 VAL A CA 1
ATOM 800 C C . VAL A 1 104 ? -9.042 -12.753 23.933 1.00 62.84 104 VAL A C 1
ATOM 802 O O . VAL A 1 104 ? -8.108 -12.490 24.690 1.00 62.84 104 VAL A O 1
ATOM 805 N N . VAL A 1 105 ? -9.821 -11.806 23.403 1.00 62.78 105 VAL A N 1
ATOM 806 C CA . VAL A 1 105 ? -9.845 -10.453 23.968 1.00 62.78 105 VAL A CA 1
ATOM 807 C C . VAL A 1 105 ? -10.496 -10.567 25.344 1.00 62.78 105 VAL A C 1
ATOM 809 O O . VAL A 1 105 ? -11.668 -10.963 25.403 1.00 62.78 105 VAL A O 1
ATOM 812 N N . PRO A 1 106 ? -9.773 -10.235 26.436 1.00 57.47 106 PRO A N 1
ATOM 813 C CA . PRO A 1 106 ? -10.301 -10.321 27.788 1.00 57.47 106 PRO A CA 1
ATOM 814 C C . PRO A 1 106 ? -11.588 -9.513 27.887 1.00 57.47 106 PRO A C 1
ATOM 816 O O . PRO A 1 106 ? -11.593 -8.281 27.795 1.00 57.47 106 PRO A O 1
ATOM 819 N N . GLY A 1 107 ? -12.691 -10.233 28.034 1.00 60.41 107 GLY A N 1
ATOM 820 C CA . GLY A 1 107 ? -13.974 -9.650 28.332 1.00 60.41 107 GLY A CA 1
ATOM 821 C C . GLY A 1 107 ? -13.996 -9.234 29.788 1.00 60.41 107 GLY A C 1
ATOM 822 O O . GLY A 1 107 ? -13.036 -9.369 30.555 1.00 60.41 107 GLY A O 1
ATOM 823 N N . MET A 1 108 ? -15.145 -8.735 30.200 1.00 59.91 108 MET A N 1
ATOM 824 C CA . MET A 1 108 ? -15.300 -8.297 31.572 1.00 59.91 108 MET A CA 1
ATOM 825 C C . MET A 1 108 ? -15.278 -9.475 32.566 1.00 59.91 108 MET A C 1
ATOM 827 O O . MET A 1 108 ? -14.902 -9.280 33.715 1.00 59.91 108 MET A O 1
ATOM 831 N N . ASN A 1 109 ? -15.571 -10.705 32.119 1.00 60.53 109 ASN A N 1
ATOM 832 C CA . ASN A 1 109 ? -15.298 -11.927 32.883 1.00 60.53 109 ASN A CA 1
ATOM 833 C C . ASN A 1 109 ? -13.804 -12.106 33.186 1.00 60.53 109 ASN A C 1
ATOM 835 O O . ASN A 1 109 ? -13.457 -12.276 34.352 1.00 60.53 109 ASN A O 1
ATOM 839 N N . ALA A 1 110 ? -12.914 -12.019 32.191 1.00 63.91 110 ALA A N 1
ATOM 840 C CA . ALA A 1 110 ? -11.473 -12.110 32.428 1.00 63.91 110 ALA A CA 1
ATOM 841 C C . ALA A 1 110 ? -10.931 -10.975 33.318 1.00 63.91 110 ALA A C 1
ATOM 843 O O . ALA A 1 110 ? -10.029 -11.222 34.109 1.00 63.91 110 ALA A O 1
ATOM 844 N N . MET A 1 111 ? -11.521 -9.770 33.290 1.00 60.25 111 MET A N 1
ATOM 845 C CA . MET A 1 111 ? -11.206 -8.697 34.260 1.00 60.25 111 MET A CA 1
ATOM 846 C C . MET A 1 111 ? -11.581 -9.045 35.713 1.00 60.25 111 MET A C 1
ATOM 848 O O . MET A 1 111 ? -11.131 -8.406 36.667 1.00 60.25 111 MET A O 1
ATOM 852 N N . VAL A 1 112 ? -12.473 -10.018 35.885 1.00 60.97 112 VAL A N 1
ATOM 853 C CA . VAL A 1 112 ? -13.078 -10.377 37.169 1.00 60.97 112 VAL A CA 1
ATOM 854 C C . VAL A 1 112 ? -12.476 -11.654 37.724 1.00 60.97 112 VAL A C 1
ATOM 856 O O . VAL A 1 112 ? -12.355 -11.757 38.937 1.00 60.97 112 VAL A O 1
ATOM 859 N N . THR A 1 113 ? -12.093 -12.603 36.874 1.00 64.44 113 THR A N 1
ATOM 860 C CA . THR A 1 113 ? -11.471 -13.874 37.271 1.00 64.44 113 THR A CA 1
ATOM 861 C C . THR A 1 113 ? -9.952 -13.886 37.099 1.00 64.44 113 THR A C 1
ATOM 863 O O . THR A 1 113 ? -9.289 -14.718 37.715 1.00 64.44 113 THR A O 1
ATOM 866 N N . GLY A 1 114 ? -9.391 -12.983 36.287 1.00 68.25 114 GLY A N 1
ATOM 867 C CA . GLY A 1 114 ? -7.962 -12.883 35.995 1.00 68.25 114 GLY A CA 1
ATOM 868 C C . GLY A 1 114 ? -7.346 -11.542 36.427 1.00 68.25 114 GLY A C 1
ATOM 869 O O . GLY A 1 114 ? -7.993 -10.497 36.318 1.00 68.25 114 GLY A O 1
ATOM 870 N N . PRO A 1 115 ? -6.097 -11.533 36.930 1.00 62.38 115 PRO A N 1
ATOM 871 C CA . PRO A 1 115 ? -5.366 -10.293 37.170 1.00 62.38 115 PRO A CA 1
ATOM 872 C C . PRO A 1 115 ? -5.089 -9.576 35.844 1.00 62.38 115 PRO A C 1
ATOM 874 O O . PRO A 1 115 ? -4.713 -10.202 34.853 1.00 62.38 115 PRO A O 1
ATOM 877 N N . MET A 1 116 ? -5.216 -8.251 35.840 1.00 63.84 116 MET A N 1
ATOM 878 C CA . MET A 1 116 ? -4.906 -7.413 34.680 1.00 63.84 116 MET A CA 1
ATOM 879 C C . MET A 1 116 ? -3.639 -6.606 34.927 1.00 63.84 116 MET A C 1
ATOM 881 O O . MET A 1 116 ? -3.492 -6.005 35.987 1.00 63.84 116 MET A O 1
ATOM 885 N N . THR A 1 117 ? -2.755 -6.498 33.939 1.00 54.88 117 THR A N 1
ATOM 886 C CA . THR A 1 117 ? -1.575 -5.630 34.043 1.00 54.88 117 THR A CA 1
ATOM 887 C C . THR A 1 117 ? -1.817 -4.311 33.303 1.00 54.88 117 THR A C 1
ATOM 889 O O . THR A 1 117 ? -1.781 -4.271 32.076 1.00 54.88 117 THR A O 1
ATOM 892 N N . LEU A 1 118 ? -2.040 -3.218 34.040 1.00 52.66 118 LEU A N 1
ATOM 893 C CA . LEU A 1 118 ? -2.113 -1.855 33.497 1.00 52.66 118 LEU A CA 1
ATOM 894 C C . LEU A 1 118 ? -0.793 -1.123 33.760 1.00 52.66 118 LEU A C 1
ATOM 896 O O . LEU A 1 118 ? -0.385 -0.956 34.908 1.00 52.66 118 LEU A O 1
ATOM 900 N N . GLU A 1 119 ? -0.121 -0.707 32.685 1.00 56.75 119 GLU A N 1
ATOM 901 C CA . GLU A 1 119 ? 1.151 0.043 32.718 1.00 56.75 119 GLU A CA 1
ATOM 902 C C . GLU A 1 119 ? 2.263 -0.632 33.555 1.00 56.75 119 GLU A C 1
ATOM 904 O O . GLU A 1 119 ? 3.089 0.023 34.183 1.00 56.75 119 GLU A O 1
ATOM 909 N N . GLY A 1 120 ? 2.290 -1.971 33.575 1.00 69.19 120 GLY A N 1
ATOM 910 C CA . GLY A 1 120 ? 3.230 -2.765 34.384 1.00 69.19 120 GLY A CA 1
ATOM 911 C C . GLY A 1 120 ? 2.788 -2.994 35.837 1.00 69.19 120 GLY A C 1
ATOM 912 O O . GLY A 1 120 ? 3.427 -3.756 36.561 1.00 69.19 120 GLY A O 1
ATOM 913 N N . THR A 1 121 ? 1.672 -2.398 36.258 1.00 50.88 121 THR A N 1
ATOM 914 C CA . THR A 1 121 ? 1.047 -2.605 37.570 1.00 50.88 121 THR A CA 1
ATOM 915 C C . THR A 1 121 ? -0.004 -3.708 37.480 1.00 50.88 121 THR A C 1
ATOM 917 O O . THR A 1 121 ? -0.958 -3.597 36.712 1.00 50.88 121 THR A O 1
ATOM 920 N N . ASN A 1 122 ? 0.136 -4.767 38.281 1.00 70.25 122 ASN A N 1
ATOM 921 C CA . ASN A 1 122 ? -0.899 -5.797 38.391 1.00 70.25 122 ASN A CA 1
ATOM 922 C C . ASN A 1 122 ? -2.071 -5.287 39.239 1.00 70.25 122 ASN A C 1
ATOM 924 O O . ASN A 1 122 ? -1.942 -5.091 40.448 1.00 70.25 122 ASN A O 1
ATOM 928 N N . VAL A 1 123 ? -3.216 -5.115 38.588 1.00 62.97 123 VAL A N 1
ATOM 929 C CA . VAL A 1 123 ? -4.528 -4.899 39.192 1.00 62.97 123 VAL A CA 1
ATOM 930 C C . VAL A 1 123 ? -5.107 -6.282 39.528 1.00 62.97 123 VAL A C 1
ATOM 932 O O . VAL A 1 123 ? -5.258 -7.102 38.615 1.00 62.97 123 VAL A O 1
ATOM 935 N N . PRO A 1 124 ? -5.400 -6.586 40.807 1.00 67.00 124 PRO A N 1
ATOM 936 C CA . PRO A 1 124 ? -6.005 -7.860 41.187 1.00 67.00 124 PRO A CA 1
ATOM 937 C C . PRO A 1 124 ? -7.359 -8.082 40.492 1.00 67.00 124 PRO A C 1
ATOM 939 O O . PRO A 1 124 ? -8.063 -7.100 40.227 1.00 67.00 124 PRO A O 1
ATOM 942 N N . PRO A 1 125 ? -7.738 -9.342 40.206 1.00 66.00 125 PRO A N 1
ATOM 943 C CA . PRO A 1 125 ? -9.036 -9.663 39.619 1.00 66.00 125 PRO A CA 1
ATOM 944 C C . PRO A 1 125 ? -10.174 -9.108 40.476 1.00 66.00 125 PRO A C 1
ATOM 946 O O . PRO A 1 125 ? -10.098 -9.094 41.707 1.00 66.00 125 PRO A O 1
ATOM 949 N N . LEU A 1 126 ? -11.268 -8.678 39.841 1.00 58.66 126 LEU A N 1
ATOM 950 C CA . LEU A 1 126 ? -12.391 -8.094 40.584 1.00 58.66 126 LEU A CA 1
ATOM 951 C C . LEU A 1 126 ? -13.011 -9.061 41.614 1.00 58.66 126 LEU A C 1
ATOM 953 O O . LEU A 1 126 ? -13.591 -8.599 42.599 1.00 58.66 126 LEU A O 1
ATOM 957 N N . SER A 1 127 ? -12.847 -10.378 41.423 1.00 59.94 127 SER A N 1
ATOM 958 C CA . SER A 1 127 ? -13.216 -11.415 42.391 1.00 59.94 127 SER A CA 1
ATOM 959 C C . SER A 1 127 ? -12.610 -11.187 43.772 1.00 59.94 127 SER A C 1
ATOM 961 O O . SER A 1 127 ? -13.295 -11.420 44.764 1.00 59.94 127 SER A O 1
ATOM 963 N N . ASP A 1 128 ? -11.379 -10.675 43.855 1.00 69.88 128 ASP A N 1
ATOM 964 C CA . ASP A 1 128 ? -10.656 -10.469 45.120 1.00 69.88 128 ASP A CA 1
ATOM 965 C C . ASP A 1 128 ? -11.303 -9.379 45.991 1.00 69.88 128 ASP A C 1
ATOM 967 O O . ASP A 1 128 ? -11.076 -9.307 47.201 1.00 69.88 128 ASP A O 1
ATOM 971 N N . TYR A 1 129 ? -12.159 -8.550 45.387 1.00 57.84 129 TYR A N 1
ATOM 972 C CA . TYR A 1 129 ? -12.945 -7.518 46.058 1.00 57.84 129 TYR A CA 1
ATOM 973 C C . TYR A 1 129 ? -14.400 -7.954 46.336 1.00 57.84 129 TYR A C 1
ATOM 975 O O . TYR A 1 129 ? -15.174 -7.169 46.890 1.00 57.84 129 TYR A O 1
ATOM 983 N N . THR A 1 130 ? -14.783 -9.197 46.008 1.00 55.72 130 THR A N 1
ATOM 984 C CA . THR A 1 130 ? -16.130 -9.767 46.227 1.00 55.72 130 THR A CA 1
ATOM 985 C C . THR A 1 130 ? -16.095 -11.054 47.052 1.00 55.72 130 THR A C 1
ATOM 987 O O . THR A 1 130 ? -15.330 -11.965 46.772 1.00 55.72 130 THR A O 1
ATOM 990 N N . THR A 1 131 ? -16.982 -11.194 48.037 1.00 55.62 131 THR A N 1
ATOM 991 C CA . THR A 1 131 ? -17.062 -12.402 48.888 1.00 55.62 131 THR A CA 1
ATOM 992 C C . THR A 1 131 ? -17.922 -13.532 48.308 1.00 55.62 131 THR A C 1
ATOM 994 O O . THR A 1 131 ? -18.061 -14.584 48.928 1.00 55.62 131 THR A O 1
ATOM 997 N N . SER A 1 132 ? -18.513 -13.329 47.131 1.00 57.81 132 SER A N 1
ATOM 998 C CA . SER A 1 132 ? -19.384 -14.282 46.442 1.00 57.81 132 SER A CA 1
ATOM 999 C C . SER A 1 132 ? -19.143 -14.191 44.945 1.00 57.81 132 SER A C 1
ATOM 1001 O O . SER A 1 132 ? -19.143 -13.075 44.426 1.00 57.81 132 SER A O 1
ATOM 1003 N N . THR A 1 133 ? -19.016 -15.330 44.255 1.00 53.22 133 THR A N 1
ATOM 1004 C CA . THR A 1 133 ? -18.903 -15.394 42.791 1.00 53.22 133 THR A CA 1
ATOM 1005 C C . THR A 1 133 ? -20.045 -14.592 42.163 1.00 53.22 133 THR A C 1
ATOM 1007 O O . THR A 1 133 ? -21.207 -14.979 42.324 1.00 53.22 133 THR A O 1
ATOM 1010 N N . PRO A 1 134 ? -19.768 -13.455 41.505 1.00 52.31 134 PRO A N 1
ATOM 1011 C CA . PRO A 1 134 ? -20.837 -12.569 41.086 1.00 52.31 134 PRO A CA 1
ATOM 1012 C C . PRO A 1 134 ? -21.566 -13.151 39.872 1.00 52.31 134 PRO A C 1
ATOM 1014 O O . PRO A 1 134 ? -21.037 -13.220 38.765 1.00 52.31 134 PRO A O 1
ATOM 1017 N N . THR A 1 135 ? -22.815 -13.570 40.073 1.00 47.00 135 THR A N 1
ATOM 1018 C CA . THR A 1 135 ? -23.702 -14.010 38.991 1.00 47.00 135 THR A CA 1
ATOM 1019 C C . THR A 1 135 ? -24.297 -12.797 38.281 1.00 47.00 135 THR A C 1
ATOM 1021 O O . THR A 1 135 ? -25.422 -12.387 38.573 1.00 47.00 135 THR A O 1
ATOM 1024 N N . TRP A 1 136 ? -23.543 -12.202 37.356 1.00 52.59 136 TRP A N 1
ATOM 1025 C CA . TRP A 1 136 ? -24.055 -11.134 36.500 1.00 52.59 136 TRP A CA 1
ATOM 1026 C C . TRP A 1 136 ? -24.749 -11.703 35.263 1.00 52.59 136 TRP A C 1
ATOM 1028 O O . TRP A 1 136 ? -24.117 -12.253 34.364 1.00 52.59 136 TRP A O 1
ATOM 1038 N N . SER A 1 137 ? -26.059 -11.495 35.169 1.00 45.09 137 SER A N 1
ATOM 1039 C CA . SER A 1 137 ? -26.717 -11.386 33.869 1.00 45.09 137 SER A CA 1
ATOM 1040 C C . SER A 1 137 ? -26.385 -10.014 33.285 1.00 45.09 137 SER A C 1
ATOM 1042 O O . SER A 1 137 ? -26.659 -9.017 33.955 1.00 45.09 137 SER A O 1
ATOM 1044 N N . CYS A 1 138 ? -25.852 -9.938 32.060 1.00 42.50 138 CYS A N 1
ATOM 1045 C CA . CYS A 1 138 ? -25.704 -8.656 31.365 1.00 42.50 138 CYS A CA 1
ATOM 1046 C C . CYS A 1 138 ? -27.069 -7.943 31.346 1.00 42.50 138 CYS A C 1
ATOM 1048 O O . CYS A 1 138 ? -28.014 -8.501 30.776 1.00 42.50 138 CYS A O 1
ATOM 1050 N N . PRO A 1 139 ? -27.223 -6.753 31.953 1.00 46.09 139 PRO A N 1
ATOM 1051 C CA . PRO A 1 139 ? -28.473 -6.025 31.851 1.00 46.09 139 PRO A CA 1
ATOM 1052 C C . PRO A 1 139 ? -28.658 -5.595 30.395 1.00 46.09 139 PRO A C 1
ATOM 1054 O O . PRO A 1 139 ? -27.808 -4.907 29.828 1.00 46.09 139 PRO A O 1
ATOM 1057 N N . SER A 1 140 ? -29.778 -5.976 29.779 1.00 45.22 140 SER A N 1
ATOM 1058 C CA . SER A 1 140 ? -30.218 -5.296 28.565 1.00 45.22 140 SER A CA 1
ATOM 1059 C C . SER A 1 140 ? -30.386 -3.810 28.887 1.00 45.22 140 SER A C 1
ATOM 1061 O O . SER A 1 140 ? -30.936 -3.467 29.933 1.00 45.22 140 SER A O 1
ATOM 1063 N N . LEU A 1 141 ? -29.945 -2.926 27.986 1.00 48.28 141 LEU A N 1
ATOM 1064 C CA . LEU A 1 141 ? -29.917 -1.457 28.151 1.00 48.28 141 LEU A CA 1
ATOM 106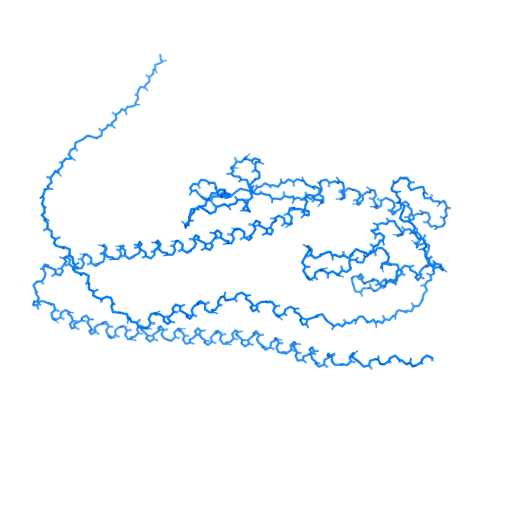5 C C . LEU A 1 141 ? -31.300 -0.778 28.310 1.00 48.28 141 LEU A C 1
ATOM 1067 O O . LEU A 1 141 ? -31.429 0.443 28.281 1.00 48.28 141 LEU A O 1
ATOM 1071 N N . THR A 1 142 ? -32.344 -1.565 28.547 1.00 51.41 142 THR A N 1
ATOM 1072 C CA . THR A 1 142 ? -33.666 -1.158 29.019 1.00 51.41 142 THR A CA 1
ATOM 1073 C C . THR A 1 142 ? -33.590 -0.677 30.475 1.00 51.41 142 THR A C 1
ATOM 1075 O O . THR A 1 142 ? -33.951 -1.402 31.400 1.00 51.41 142 THR A O 1
ATOM 1078 N N . THR A 1 143 ? -33.121 0.563 30.654 1.00 59.16 143 THR A N 1
ATOM 1079 C CA . THR A 1 143 ? -33.144 1.366 31.898 1.00 59.16 143 THR A CA 1
ATOM 1080 C C . THR A 1 143 ? -32.483 0.727 33.135 1.00 59.16 143 THR A C 1
ATOM 1082 O O . THR A 1 143 ? -33.176 0.134 33.964 1.00 59.16 143 THR A O 1
ATOM 1085 N N . PRO A 1 144 ? -31.161 0.905 33.339 1.00 61.75 144 PRO A N 1
ATOM 1086 C CA . PRO A 1 144 ? -30.488 0.485 34.567 1.00 61.75 144 PRO A CA 1
ATOM 1087 C C . PRO A 1 144 ? -30.814 1.437 35.732 1.00 61.75 144 PRO A C 1
ATOM 1089 O O . PRO A 1 144 ? -30.143 2.444 35.949 1.00 61.75 144 PRO A O 1
ATOM 1092 N N . THR A 1 145 ? -31.839 1.118 36.522 1.00 72.19 145 THR A N 1
ATOM 1093 C CA . THR A 1 145 ? -32.069 1.781 37.815 1.00 72.19 145 THR A CA 1
ATOM 1094 C C . THR A 1 145 ? -31.054 1.278 38.842 1.00 72.19 145 THR A C 1
ATOM 1096 O O . THR A 1 145 ? -31.198 0.170 39.363 1.00 72.19 145 THR A O 1
ATOM 1099 N N . CYS A 1 146 ? -30.033 2.080 39.146 1.00 75.25 146 CYS A N 1
ATOM 1100 C CA . CYS A 1 146 ? -29.046 1.757 40.178 1.00 75.25 146 CYS A CA 1
ATOM 1101 C C . CYS A 1 146 ? -29.727 1.715 41.562 1.00 75.25 146 CYS A C 1
ATOM 1103 O O . CYS A 1 146 ? -30.363 2.682 41.980 1.00 75.25 146 CYS A O 1
ATOM 1105 N N . ALA A 1 147 ? -29.625 0.587 42.271 1.00 81.62 147 ALA A N 1
ATOM 1106 C CA . ALA A 1 147 ? -30.239 0.431 43.590 1.00 81.62 147 ALA A CA 1
ATOM 1107 C C . ALA A 1 147 ? -29.486 1.252 44.663 1.00 81.62 147 ALA A C 1
ATOM 1109 O O . ALA A 1 147 ? -28.252 1.287 44.636 1.00 81.62 147 ALA A O 1
ATOM 1110 N N . PRO A 1 148 ? -30.189 1.879 45.628 1.00 79.88 148 PRO A N 1
ATOM 1111 C CA . PRO A 1 148 ? -29.546 2.679 46.665 1.00 79.88 148 PRO A CA 1
ATOM 1112 C C . PRO A 1 148 ? -28.729 1.807 47.627 1.00 79.88 148 PRO A C 1
ATOM 1114 O O . PRO A 1 148 ? -29.222 0.811 48.157 1.00 79.88 148 PRO A O 1
ATOM 1117 N N . GLY A 1 149 ? -27.477 2.194 47.879 1.00 79.56 149 GLY A N 1
ATOM 1118 C CA . GLY A 1 149 ? -26.551 1.434 48.722 1.00 79.56 149 GLY A CA 1
ATOM 1119 C C . GLY A 1 149 ? -25.122 1.994 48.713 1.00 79.56 149 GLY A C 1
ATOM 1120 O O . GLY A 1 149 ? -24.841 2.932 47.969 1.00 79.56 149 GLY A O 1
ATOM 1121 N N . PRO A 1 150 ? -24.185 1.411 49.493 1.00 66.31 150 PRO A N 1
ATOM 1122 C CA . PRO A 1 150 ? -22.802 1.904 49.636 1.00 66.31 150 PRO A CA 1
ATOM 1123 C C . PRO A 1 150 ? -21.969 1.830 48.348 1.00 66.31 150 PRO A C 1
ATOM 1125 O O . PRO A 1 150 ? -20.818 2.254 48.306 1.00 66.31 150 PRO A O 1
ATOM 1128 N N . THR A 1 151 ? -22.551 1.254 47.310 1.00 62.03 151 THR A N 1
ATOM 1129 C CA . THR A 1 151 ? -21.938 0.934 46.036 1.00 62.03 151 THR A CA 1
ATOM 1130 C C . THR A 1 151 ? -22.541 1.785 44.889 1.00 62.03 151 THR A C 1
ATOM 1132 O O . THR A 1 151 ? -21.902 1.952 43.853 1.00 62.03 151 THR A O 1
ATOM 1135 N N . GLN A 1 152 ? -23.709 2.422 45.105 1.00 74.50 152 GLN A N 1
ATOM 1136 C CA . GLN A 1 152 ? -24.533 3.162 44.125 1.00 74.50 152 GLN A CA 1
ATOM 1137 C C . GLN A 1 152 ? -23.756 4.117 43.203 1.00 74.50 152 GLN A C 1
ATOM 1139 O O . GLN A 1 152 ? -24.024 4.144 42.002 1.00 74.50 152 GLN A O 1
ATOM 1144 N N . ALA A 1 153 ? -22.786 4.865 43.740 1.00 64.94 153 ALA A N 1
ATOM 1145 C CA . ALA A 1 153 ? -22.002 5.848 42.986 1.00 64.94 153 ALA A CA 1
ATOM 1146 C C . ALA A 1 153 ? -21.282 5.242 41.762 1.00 64.94 153 ALA A C 1
ATOM 1148 O O . ALA A 1 153 ? -21.024 5.932 40.777 1.00 64.94 153 ALA A O 1
ATOM 1149 N N . GLY A 1 154 ? -20.993 3.937 41.784 1.00 66.31 154 GLY A N 1
ATOM 1150 C CA . GLY A 1 154 ? -20.449 3.231 40.631 1.00 66.31 154 GLY A CA 1
ATOM 1151 C C . GLY A 1 154 ? -21.470 2.932 39.509 1.00 66.31 154 GLY A C 1
ATOM 1152 O O . GLY A 1 154 ? -21.049 2.766 38.372 1.00 66.31 154 GLY A O 1
ATOM 1153 N N . CYS A 1 155 ? -22.777 2.847 39.816 1.00 70.88 155 CYS A N 1
ATOM 1154 C CA . CYS A 1 155 ? -23.988 2.836 38.954 1.00 70.88 155 CYS A CA 1
ATOM 1155 C C . CYS A 1 155 ? -23.958 4.055 38.084 1.00 70.88 155 CYS A C 1
ATOM 1157 O O . CYS A 1 155 ? -23.767 3.992 36.875 1.00 70.88 155 CYS A O 1
ATOM 1159 N N . GLU A 1 156 ? -24.031 5.180 38.760 1.00 75.62 156 GLU A N 1
ATOM 1160 C CA . GLU A 1 156 ? -24.012 6.470 38.117 1.00 75.62 156 GLU A CA 1
ATOM 1161 C C . GLU A 1 156 ? -22.729 6.615 37.276 1.00 75.62 156 GLU A C 1
ATOM 1163 O O . GLU A 1 156 ? -22.835 6.922 36.096 1.00 75.62 156 GLU A O 1
ATOM 1168 N N . ALA A 1 157 ? -21.549 6.225 37.782 1.00 72.81 157 ALA A N 1
ATOM 1169 C CA . ALA A 1 157 ? -20.303 6.270 37.005 1.00 72.81 157 ALA A CA 1
ATOM 1170 C C . ALA A 1 157 ? -20.236 5.303 35.799 1.00 72.81 157 ALA A C 1
ATOM 1172 O O . ALA A 1 157 ? -19.733 5.678 34.740 1.00 72.81 157 ALA A O 1
ATOM 1173 N N . SER A 1 158 ? -20.703 4.059 35.932 1.00 67.62 158 SER A N 1
ATOM 1174 C CA . SER A 1 158 ? -20.519 3.017 34.906 1.00 67.62 158 SER A CA 1
ATOM 1175 C C . SER A 1 158 ? -21.656 2.985 33.890 1.00 67.62 158 SER A C 1
ATOM 1177 O O . SER A 1 158 ? -21.405 2.713 32.719 1.00 67.62 158 SER A O 1
ATOM 1179 N N . VAL A 1 159 ? -22.878 3.346 34.295 1.00 74.69 159 VAL A N 1
ATOM 1180 C CA . VAL A 1 159 ? -23.977 3.681 33.376 1.00 74.69 159 VAL A CA 1
ATOM 1181 C C . VAL A 1 159 ? -23.616 4.928 32.577 1.00 74.69 159 VAL A C 1
ATOM 1183 O O . VAL A 1 159 ? -23.709 4.872 31.354 1.00 74.69 159 VAL A O 1
ATOM 1186 N N . ALA A 1 160 ? -23.109 5.991 33.221 1.00 77.06 160 ALA A N 1
ATOM 1187 C CA . ALA A 1 160 ? -22.613 7.170 32.506 1.00 77.06 160 ALA A CA 1
ATOM 1188 C C . ALA A 1 160 ? -21.490 6.801 31.529 1.00 77.06 160 ALA A C 1
ATOM 1190 O O . ALA A 1 160 ? -21.564 7.153 30.363 1.00 77.06 160 ALA A O 1
ATOM 1191 N N . PHE A 1 161 ? -20.495 5.999 31.926 1.00 77.62 161 PHE A N 1
ATOM 1192 C CA . PHE A 1 161 ? -19.456 5.559 30.986 1.00 77.62 161 PHE A CA 1
ATOM 1193 C C . PHE A 1 161 ? -20.023 4.802 29.768 1.00 77.62 161 PHE A C 1
ATOM 1195 O O . PHE A 1 161 ? -19.552 4.995 28.647 1.00 77.62 161 PHE A O 1
ATOM 1202 N N . ILE A 1 162 ? -21.045 3.958 29.937 1.00 75.62 162 ILE A N 1
ATOM 1203 C CA . ILE A 1 162 ? -21.662 3.271 28.792 1.00 75.62 162 ILE A CA 1
ATOM 1204 C C . ILE A 1 162 ? -22.395 4.267 27.900 1.00 75.62 162 ILE A C 1
ATOM 1206 O O . ILE A 1 162 ? -22.143 4.277 26.700 1.00 75.62 162 ILE A O 1
ATOM 1210 N N . GLN A 1 163 ? -23.263 5.096 28.475 1.00 80.06 163 GLN A N 1
ATOM 1211 C CA . GLN A 1 163 ? -24.135 6.016 27.737 1.00 80.06 163 GLN A CA 1
ATOM 1212 C C . GLN A 1 163 ? -23.357 7.178 27.099 1.00 80.06 163 GLN A C 1
ATOM 1214 O O . GLN A 1 163 ? -23.625 7.552 25.960 1.00 80.06 163 GLN A O 1
ATOM 1219 N N . ASP A 1 164 ? -22.343 7.704 27.786 1.00 79.81 164 ASP A N 1
ATOM 1220 C CA . ASP A 1 164 ? -21.579 8.879 27.358 1.00 79.81 164 ASP A CA 1
ATOM 1221 C C . ASP A 1 164 ? -20.332 8.514 26.539 1.00 79.81 164 ASP A C 1
ATOM 1223 O O . ASP A 1 164 ? -19.948 9.268 25.640 1.00 79.81 164 ASP A O 1
ATOM 1227 N N . ALA A 1 165 ? -19.681 7.373 26.819 1.00 77.50 165 ALA A N 1
ATOM 1228 C CA . ALA A 1 165 ? -18.445 6.979 26.135 1.00 77.50 165 ALA A CA 1
ATOM 1229 C C . ALA A 1 165 ? -18.628 5.837 25.126 1.00 77.50 165 ALA A C 1
ATOM 1231 O O . ALA A 1 165 ? -18.047 5.908 24.044 1.00 77.50 165 ALA A O 1
ATOM 1232 N N . LYS A 1 166 ? -19.420 4.794 25.418 1.00 75.50 166 LYS A N 1
ATOM 1233 C CA . LYS A 1 166 ? -19.511 3.607 24.539 1.00 75.50 166 LYS A CA 1
ATOM 1234 C C . LYS A 1 166 ? -20.654 3.604 23.547 1.00 75.50 166 LYS A C 1
ATOM 1236 O O . LYS A 1 166 ? -20.430 3.288 22.381 1.00 75.50 166 LYS A O 1
ATOM 1241 N N . GLU A 1 167 ? -21.858 3.948 23.971 1.00 78.38 167 GLU A N 1
ATOM 1242 C CA . GLU A 1 167 ? -23.015 4.057 23.089 1.00 78.38 167 GLU A CA 1
ATOM 1243 C C . GLU A 1 167 ? -22.720 5.006 21.908 1.00 78.38 167 GLU A C 1
ATOM 1245 O O . GLU A 1 167 ? -22.977 4.601 20.771 1.00 78.38 167 GLU A O 1
ATOM 1250 N N . PRO A 1 168 ? -22.028 6.157 22.083 1.00 81.00 168 PRO A N 1
ATOM 1251 C CA . PRO A 1 168 ? -21.639 7.027 20.972 1.00 81.00 168 PRO A CA 1
ATOM 1252 C C . PRO A 1 168 ? -20.459 6.515 20.132 1.00 81.00 168 PRO A C 1
ATOM 1254 O O . PRO A 1 168 ? -20.209 7.089 19.073 1.00 81.00 168 PRO A O 1
ATOM 1257 N N . LEU A 1 169 ? -19.725 5.485 20.573 1.00 77.50 169 LEU A N 1
ATOM 1258 C CA . LEU A 1 169 ? -18.723 4.782 19.756 1.00 77.50 169 LEU A CA 1
ATOM 1259 C C . LEU A 1 169 ? -19.361 3.674 18.910 1.00 77.50 169 LEU A C 1
ATOM 1261 O O . LEU A 1 169 ? -18.961 3.478 17.770 1.00 77.50 169 LEU A O 1
ATOM 1265 N N . VAL A 1 170 ? -20.356 2.961 19.443 1.00 76.19 170 VAL A N 1
ATOM 1266 C CA . VAL A 1 170 ? -21.049 1.884 18.714 1.00 76.19 170 VAL A CA 1
ATOM 1267 C C . VAL A 1 170 ? -22.066 2.452 17.719 1.00 76.19 170 VAL A C 1
ATOM 1269 O O . VAL A 1 170 ? -22.118 2.012 16.573 1.00 76.19 170 VAL A O 1
ATOM 1272 N N . THR A 1 171 ? -22.864 3.435 18.144 1.00 80.31 171 THR A N 1
ATOM 1273 C CA . THR A 1 171 ? -23.965 4.008 17.344 1.00 80.31 171 THR A CA 1
ATOM 1274 C C . THR A 1 171 ? -23.576 5.272 16.580 1.00 80.31 171 THR A C 1
ATOM 1276 O O . THR A 1 171 ? -24.218 5.616 15.589 1.00 80.31 171 THR A O 1
ATOM 1279 N N . GLY A 1 172 ? -22.545 5.986 17.036 1.00 86.94 172 GLY A N 1
ATOM 1280 C CA . GLY A 1 172 ? -22.146 7.261 16.456 1.00 86.94 172 GLY A CA 1
ATOM 1281 C C . GLY A 1 172 ? -21.216 7.102 15.258 1.00 86.94 172 GLY A C 1
ATOM 1282 O O . GLY A 1 172 ? -20.321 6.257 15.240 1.00 86.94 172 GLY A O 1
ATOM 1283 N N . ASN A 1 173 ? -21.359 8.004 14.286 1.00 94.19 173 ASN A N 1
ATOM 1284 C CA . ASN A 1 173 ? -20.448 8.121 13.148 1.00 94.19 173 ASN A CA 1
ATOM 1285 C C . ASN A 1 173 ? -19.135 8.798 13.593 1.00 94.19 173 ASN A C 1
ATOM 1287 O O . ASN A 1 173 ? -18.873 9.952 13.261 1.00 94.19 173 ASN A O 1
ATOM 1291 N N . ARG A 1 174 ? -18.360 8.118 14.447 1.00 89.94 174 ARG A N 1
ATOM 1292 C CA . ARG A 1 174 ? -17.100 8.616 15.032 1.00 89.94 174 ARG A CA 1
ATOM 1293 C C . ARG A 1 174 ? -15.867 8.234 14.213 1.00 89.94 174 ARG A C 1
ATOM 1295 O O . ARG A 1 174 ? -14.826 8.870 14.369 1.00 89.94 174 ARG A O 1
ATOM 1302 N N . PHE A 1 175 ? -15.966 7.204 13.375 1.00 91.69 175 PHE A N 1
ATOM 1303 C CA . PHE A 1 175 ? -14.846 6.682 12.597 1.00 91.69 175 PHE A CA 1
ATOM 1304 C C . PHE A 1 175 ? -14.714 7.424 11.269 1.00 91.69 175 PHE A C 1
ATOM 1306 O O . PHE A 1 175 ? -15.697 7.904 10.708 1.00 91.69 175 PHE A O 1
ATOM 1313 N N . LYS A 1 176 ? -13.487 7.519 10.754 1.00 96.06 176 LYS A N 1
ATOM 1314 C CA . LYS A 1 176 ? -13.177 8.191 9.488 1.00 96.06 176 LYS A CA 1
ATOM 1315 C C . LYS A 1 176 ? -12.811 7.150 8.433 1.00 96.06 176 LYS A C 1
ATOM 1317 O O . LYS A 1 176 ? -11.681 6.674 8.397 1.00 96.06 176 LYS A O 1
ATOM 1322 N N . CYS A 1 177 ? -13.757 6.820 7.561 1.00 96.62 177 CYS A N 1
ATOM 1323 C CA . CYS A 1 177 ? -13.535 5.915 6.436 1.00 96.62 177 CYS A CA 1
ATOM 1324 C C . CYS A 1 177 ? -13.039 6.714 5.223 1.00 96.62 177 CYS A C 1
ATOM 1326 O O . CYS A 1 177 ? -13.715 7.657 4.800 1.00 96.62 177 CYS A O 1
ATOM 1328 N N . THR A 1 178 ? -11.889 6.349 4.650 1.00 97.31 178 THR A N 1
ATOM 1329 C CA . THR A 1 178 ? -11.275 7.069 3.520 1.00 97.31 178 THR A CA 1
ATOM 1330 C C . THR A 1 178 ? -11.219 6.184 2.285 1.00 97.31 178 THR A C 1
ATOM 1332 O O . THR A 1 178 ? -10.592 5.134 2.290 1.00 97.31 178 THR A O 1
ATOM 1335 N N . TYR A 1 179 ? -11.867 6.618 1.209 1.00 96.44 179 TYR A N 1
ATOM 1336 C CA . TYR A 1 179 ? -12.030 5.845 -0.019 1.00 96.44 179 TYR A CA 1
ATOM 1337 C C . TYR A 1 179 ? -11.552 6.628 -1.244 1.00 96.44 179 TYR A C 1
ATOM 1339 O O . TYR A 1 179 ? -11.478 7.860 -1.230 1.00 96.44 179 TYR A O 1
ATOM 1347 N N . LEU A 1 180 ? -11.222 5.899 -2.309 1.00 97.06 180 LEU A N 1
ATOM 1348 C CA . LEU A 1 180 ? -10.843 6.475 -3.596 1.00 97.06 180 LEU A CA 1
ATOM 1349 C C . LEU A 1 180 ? -12.088 6.930 -4.368 1.00 97.06 180 LEU A C 1
ATOM 1351 O O . LEU A 1 180 ? -13.146 6.304 -4.276 1.00 97.06 180 LEU A O 1
ATOM 1355 N N . VAL A 1 181 ? -11.966 7.998 -5.155 1.00 96.81 181 VAL A N 1
ATOM 1356 C CA . VAL A 1 181 ? -13.015 8.482 -6.068 1.00 96.81 181 VAL A CA 1
ATOM 1357 C C . VAL A 1 181 ? -12.441 8.721 -7.462 1.00 96.81 181 VAL A C 1
ATOM 1359 O O . VAL A 1 181 ? -11.303 9.164 -7.608 1.00 96.81 181 VAL A O 1
ATOM 1362 N N . THR A 1 182 ? -13.233 8.422 -8.493 1.00 91.50 182 THR A N 1
ATOM 1363 C CA . THR A 1 182 ? -12.781 8.437 -9.895 1.00 91.50 182 THR A CA 1
ATOM 1364 C C . THR A 1 182 ? -12.585 9.829 -10.487 1.00 91.50 182 THR A C 1
ATOM 1366 O O . THR A 1 182 ? -12.020 9.931 -11.565 1.00 91.50 182 THR A O 1
ATOM 1369 N N . SER A 1 183 ? -13.047 10.904 -9.845 1.00 93.62 183 SER A N 1
ATOM 1370 C CA . SER A 1 183 ? -12.925 12.264 -10.381 1.00 93.62 183 SER A CA 1
ATOM 1371 C C . SER A 1 183 ? -12.825 13.319 -9.282 1.00 93.62 183 SER A C 1
ATOM 1373 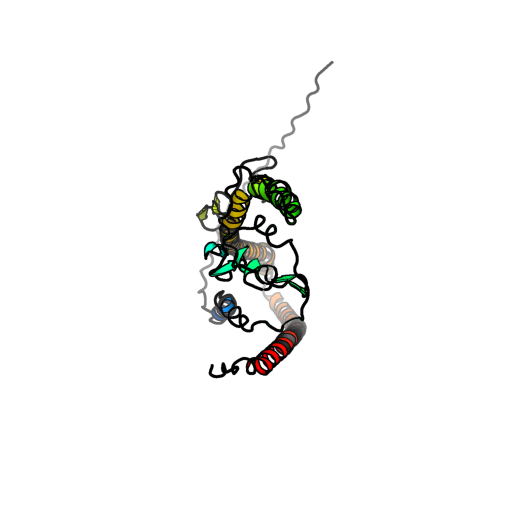O O . SER A 1 183 ? -13.294 13.128 -8.155 1.00 93.62 183 SER A O 1
ATOM 1375 N N . MET A 1 184 ? -12.234 14.470 -9.612 1.00 91.75 184 MET A N 1
ATOM 1376 C CA . MET A 1 184 ? -12.142 15.603 -8.693 1.00 91.75 184 MET A CA 1
ATOM 1377 C C . MET A 1 184 ? -13.548 16.128 -8.364 1.00 91.75 184 MET A C 1
ATOM 1379 O O . MET A 1 184 ? -14.202 16.750 -9.195 1.00 91.75 184 MET A O 1
ATOM 1383 N N . GLY A 1 185 ? -14.014 15.870 -7.140 1.00 91.06 185 GLY A N 1
ATOM 1384 C CA . GLY A 1 185 ? -15.369 16.223 -6.703 1.00 91.06 185 GLY A CA 1
ATOM 1385 C C . GLY A 1 185 ? -16.411 15.110 -6.865 1.00 91.06 185 GLY A C 1
ATOM 1386 O O . GLY A 1 185 ? -17.528 15.282 -6.384 1.00 91.06 185 GLY A O 1
ATOM 1387 N N . GLY A 1 186 ? -16.055 13.965 -7.455 1.00 92.25 186 GLY A N 1
ATOM 1388 C CA . GLY A 1 186 ? -16.913 12.783 -7.483 1.00 92.25 186 GLY A CA 1
ATOM 1389 C C . GLY A 1 186 ? -17.176 12.222 -6.080 1.00 92.25 186 GLY A C 1
ATOM 1390 O O . GLY A 1 186 ? -16.291 12.222 -5.224 1.00 92.25 186 GLY A O 1
ATOM 1391 N N . ASN A 1 187 ? -18.397 11.725 -5.862 1.00 92.94 187 ASN A N 1
ATOM 1392 C CA . ASN A 1 187 ? -18.796 11.001 -4.645 1.00 92.94 187 ASN A CA 1
ATOM 1393 C C . ASN A 1 187 ? -18.886 9.477 -4.862 1.00 92.94 187 ASN A C 1
ATOM 1395 O O . ASN A 1 187 ? -19.094 8.730 -3.909 1.00 92.94 187 ASN A O 1
ATOM 1399 N N . THR A 1 188 ? -18.744 9.002 -6.102 1.00 94.81 188 THR A N 1
ATOM 1400 C CA . THR A 1 188 ? -18.755 7.572 -6.424 1.00 94.81 188 THR A CA 1
ATOM 1401 C C . THR A 1 188 ? -17.473 6.924 -5.908 1.00 94.81 188 THR A C 1
ATOM 1403 O O . THR A 1 188 ? -16.384 7.241 -6.392 1.00 94.81 188 THR A O 1
ATOM 1406 N N . ARG A 1 189 ? -17.598 6.012 -4.932 1.00 95.31 189 ARG A N 1
ATOM 1407 C CA . ARG A 1 189 ? -16.481 5.190 -4.445 1.00 95.31 189 ARG A CA 1
ATOM 1408 C C . ARG A 1 189 ? -15.928 4.365 -5.604 1.00 95.31 189 ARG A C 1
ATOM 1410 O O . ARG A 1 189 ? -16.643 3.542 -6.166 1.00 95.31 189 ARG A O 1
ATOM 1417 N N . CYS A 1 190 ? -14.652 4.557 -5.905 1.00 96.56 190 CYS A N 1
ATOM 1418 C CA . CYS A 1 190 ? -13.880 3.620 -6.700 1.00 96.56 190 CYS A CA 1
ATOM 1419 C C . CYS A 1 190 ? -13.306 2.533 -5.784 1.00 96.56 190 CYS A C 1
ATOM 1421 O O . CYS A 1 190 ? -12.853 2.836 -4.677 1.00 96.56 190 CYS A O 1
ATOM 1423 N N . ARG A 1 191 ? -13.333 1.278 -6.237 1.00 96.94 191 ARG A N 1
ATOM 1424 C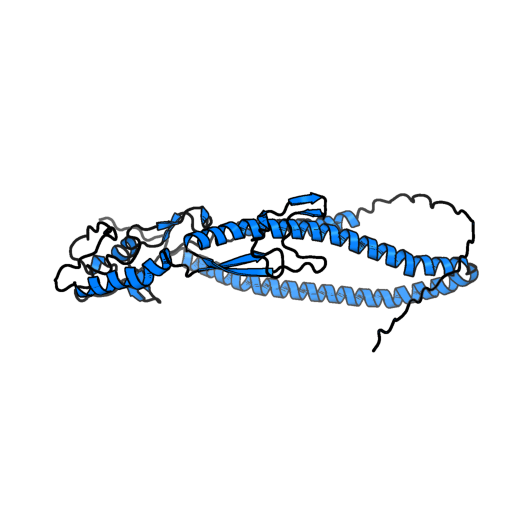 CA . ARG A 1 191 ? -12.716 0.139 -5.549 1.00 96.94 191 ARG A CA 1
ATOM 1425 C C . ARG A 1 191 ? -11.675 -0.497 -6.464 1.00 96.94 191 ARG A C 1
ATOM 1427 O O . ARG A 1 191 ? -12.079 -1.034 -7.496 1.00 96.94 191 ARG A O 1
ATOM 1434 N N . PRO A 1 192 ? -10.382 -0.488 -6.111 1.00 97.38 192 PRO A N 1
ATOM 1435 C CA . PRO A 1 192 ? -9.382 -1.248 -6.846 1.00 97.38 192 PRO A CA 1
ATOM 1436 C C . PRO A 1 192 ? -9.722 -2.738 -6.990 1.00 97.38 192 PRO A C 1
ATOM 1438 O O . PRO A 1 192 ? -9.483 -3.294 -8.053 1.00 97.38 192 PRO A O 1
ATOM 1441 N N . ALA A 1 193 ? -10.413 -3.355 -6.022 1.00 97.44 193 ALA A N 1
ATOM 1442 C CA . ALA A 1 193 ? -10.918 -4.729 -6.147 1.00 97.44 193 ALA A CA 1
ATOM 1443 C C . ALA A 1 193 ? -11.887 -4.950 -7.336 1.00 97.44 193 ALA A C 1
ATOM 1445 O O . ALA A 1 193 ? -12.140 -6.089 -7.717 1.00 97.44 193 ALA A O 1
ATOM 1446 N N . SER A 1 194 ? -12.437 -3.881 -7.931 1.00 96.81 194 SER A N 1
ATOM 1447 C CA . SER A 1 194 ? -13.277 -3.938 -9.142 1.00 96.81 194 SER A CA 1
ATOM 1448 C C . SER A 1 194 ? -12.519 -3.704 -10.456 1.00 96.81 194 SER A C 1
ATOM 1450 O O . SER A 1 194 ? -13.147 -3.632 -11.512 1.00 96.81 194 SER A O 1
ATOM 1452 N N . MET A 1 195 ? -11.186 -3.596 -10.415 1.00 97.38 195 MET A N 1
ATOM 1453 C CA . MET A 1 195 ? -10.354 -3.553 -11.618 1.00 97.38 195 MET A CA 1
ATOM 1454 C C . MET A 1 195 ? -10.411 -4.897 -12.355 1.00 97.38 195 MET A C 1
ATOM 1456 O O . MET A 1 195 ? -10.222 -5.957 -11.753 1.00 97.38 195 MET A O 1
ATOM 1460 N N . VAL A 1 196 ? -10.630 -4.854 -13.669 1.00 97.69 196 VAL A N 1
ATOM 1461 C CA . VAL A 1 196 ? -10.691 -6.041 -14.532 1.00 97.69 196 VAL A CA 1
ATOM 1462 C C . VAL A 1 196 ? -9.642 -5.920 -15.628 1.00 97.69 196 VAL A C 1
ATOM 1464 O O . VAL A 1 196 ? -9.661 -4.971 -16.414 1.00 97.69 196 VAL A O 1
ATOM 1467 N N . LYS A 1 197 ? -8.742 -6.903 -15.677 1.00 96.88 197 LYS A N 1
ATOM 1468 C CA . LYS A 1 197 ? -7.748 -7.058 -16.736 1.00 96.88 197 LYS A CA 1
ATOM 1469 C C . LYS A 1 197 ? -8.430 -7.550 -18.012 1.00 96.88 197 LYS A C 1
ATOM 1471 O O . LYS A 1 197 ? -9.034 -8.622 -18.013 1.00 96.88 197 LYS A O 1
ATOM 1476 N N . ASN A 1 198 ? -8.320 -6.775 -19.083 1.00 97.00 198 ASN A N 1
ATOM 1477 C CA . ASN A 1 198 ? -8.851 -7.113 -20.405 1.00 97.00 198 ASN A CA 1
ATOM 1478 C C . ASN A 1 198 ? -7.771 -7.736 -21.308 1.00 97.00 198 ASN A C 1
ATOM 1480 O O . ASN A 1 198 ? -8.080 -8.558 -22.169 1.00 97.00 198 ASN A O 1
ATOM 1484 N N . GLY A 1 199 ? -6.508 -7.357 -21.095 1.00 94.19 199 GLY A N 1
ATOM 1485 C CA . GLY A 1 199 ? -5.329 -7.845 -21.813 1.00 94.19 199 GLY A CA 1
ATOM 1486 C C . GLY A 1 199 ? -4.041 -7.510 -21.048 1.00 94.19 199 GLY A C 1
ATOM 1487 O O . GLY A 1 199 ? -4.123 -6.991 -19.936 1.00 94.19 199 GLY A O 1
ATOM 1488 N N . PRO A 1 200 ? -2.850 -7.813 -21.592 1.00 91.00 200 PRO A N 1
ATOM 1489 C CA . PRO A 1 200 ? -1.582 -7.333 -21.037 1.00 91.00 200 PRO A CA 1
ATOM 1490 C C . PRO A 1 200 ? -1.569 -5.798 -21.031 1.00 91.00 200 PRO A C 1
ATOM 1492 O O . PRO A 1 200 ? -1.839 -5.189 -22.065 1.00 91.00 200 PRO A O 1
ATOM 1495 N N . GLY A 1 201 ? -1.361 -5.174 -19.871 1.00 89.69 201 GLY A N 1
ATOM 1496 C CA . GLY A 1 201 ? -1.365 -3.715 -19.713 1.00 89.69 201 GLY A CA 1
ATOM 1497 C C . GLY A 1 201 ? -2.737 -3.024 -19.831 1.00 89.69 201 GLY A C 1
ATOM 1498 O O . GLY A 1 201 ? -2.883 -1.906 -19.335 1.00 89.69 201 GLY A O 1
ATOM 1499 N N . ASP A 1 202 ? -3.765 -3.662 -20.409 1.00 94.44 202 ASP A N 1
ATOM 1500 C CA . ASP A 1 202 ? -5.124 -3.103 -20.509 1.00 94.44 202 ASP A CA 1
ATOM 1501 C C . ASP A 1 202 ? -6.015 -3.508 -19.325 1.00 94.44 202 ASP A C 1
ATOM 1503 O O . ASP A 1 202 ? -6.400 -4.672 -19.155 1.00 94.44 202 ASP A O 1
ATOM 1507 N N . TRP A 1 203 ? -6.393 -2.502 -18.538 1.00 95.94 203 TRP A N 1
ATOM 1508 C CA . TRP A 1 203 ? -7.191 -2.635 -17.327 1.00 95.94 203 TRP A CA 1
ATOM 1509 C C . TRP A 1 203 ? -8.362 -1.656 -17.323 1.00 95.94 203 TRP A C 1
ATOM 1511 O O . TRP A 1 203 ? -8.195 -0.436 -17.392 1.00 95.94 203 TRP A O 1
ATOM 1521 N N . SER A 1 204 ? -9.564 -2.193 -17.131 1.00 96.06 204 SER A N 1
ATOM 1522 C CA . SER A 1 204 ? -10.783 -1.415 -16.914 1.00 96.06 204 SER A CA 1
ATOM 1523 C C . SER A 1 204 ? -11.115 -1.290 -15.423 1.00 96.06 204 SER A C 1
ATOM 1525 O O . SER A 1 204 ? -10.648 -2.067 -14.592 1.00 96.06 204 SER A O 1
ATOM 1527 N N . GLY A 1 205 ? -11.903 -0.272 -15.060 1.00 94.75 205 GLY A N 1
ATOM 1528 C CA . GLY A 1 205 ? -12.272 -0.012 -13.660 1.00 94.75 205 GLY A CA 1
ATOM 1529 C C . GLY A 1 205 ? -11.148 0.579 -12.796 1.00 94.75 205 GLY A C 1
ATOM 1530 O O . GLY A 1 205 ? -11.273 0.610 -11.573 1.00 94.75 205 GLY A O 1
ATOM 1531 N N . THR A 1 206 ? -10.054 1.059 -13.398 1.00 95.44 206 THR A N 1
ATOM 1532 C CA . THR A 1 206 ? -8.951 1.681 -12.654 1.00 95.44 206 THR A CA 1
ATOM 1533 C C . THR A 1 206 ? -9.402 2.956 -11.935 1.00 95.44 206 THR A C 1
ATOM 1535 O O . THR A 1 206 ? -10.152 3.775 -12.463 1.00 95.44 206 THR A O 1
ATOM 1538 N N . CYS A 1 207 ? -8.907 3.167 -10.713 1.00 96.25 207 CYS A N 1
ATOM 1539 C CA . CYS A 1 207 ? -9.198 4.375 -9.928 1.00 96.25 207 CYS A CA 1
ATOM 1540 C C . CYS A 1 207 ? -8.331 5.587 -10.316 1.00 96.25 207 CYS A C 1
ATOM 1542 O O . CYS A 1 207 ? -8.191 6.527 -9.531 1.00 96.25 207 CYS A O 1
ATOM 1544 N N . LEU A 1 208 ? -7.735 5.554 -11.510 1.00 94.75 208 LEU A N 1
ATOM 1545 C CA . LEU A 1 208 ? -6.835 6.568 -12.046 1.00 94.75 208 LEU A CA 1
ATOM 1546 C C . LEU A 1 208 ? -7.618 7.500 -12.975 1.00 94.75 208 LEU A C 1
ATOM 1548 O O . LEU A 1 208 ? -8.299 7.051 -13.893 1.00 94.75 208 LEU A O 1
ATOM 1552 N N . TYR A 1 209 ? -7.527 8.808 -12.740 1.00 91.31 209 TYR A N 1
ATOM 1553 C CA . TYR A 1 209 ? -8.267 9.803 -13.509 1.00 91.31 209 TYR A CA 1
ATOM 1554 C C . TYR A 1 209 ? -7.417 10.461 -14.602 1.00 91.31 209 TYR A C 1
ATOM 1556 O O . TYR A 1 209 ? -6.452 11.188 -14.327 1.00 91.31 209 TYR A O 1
ATOM 1564 N N . GLY A 1 210 ? -7.853 10.256 -15.847 1.00 88.81 210 GLY A N 1
ATOM 1565 C CA . GLY A 1 210 ? -7.285 10.860 -17.052 1.00 88.81 210 GLY A CA 1
ATOM 1566 C C . GLY A 1 210 ? -5.834 10.456 -17.332 1.00 88.81 210 GLY A C 1
ATOM 1567 O O . GLY A 1 210 ? -5.230 9.660 -16.618 1.00 88.81 210 GLY A O 1
ATOM 1568 N N . SER A 1 211 ? -5.237 11.083 -18.347 1.00 87.06 211 SER A N 1
ATOM 1569 C CA . SER A 1 211 ? -3.837 10.863 -18.753 1.00 87.06 211 SER A CA 1
ATOM 1570 C C . SER A 1 211 ? -2.794 11.250 -17.696 1.00 87.06 211 SER A C 1
ATOM 1572 O O . SER A 1 211 ? -1.611 10.979 -17.863 1.00 87.06 211 SER A O 1
ATOM 1574 N N . THR A 1 212 ? -3.210 11.896 -16.603 1.00 84.38 212 THR A N 1
ATOM 1575 C CA . THR A 1 212 ? -2.318 12.261 -15.492 1.00 84.38 212 THR A CA 1
ATOM 1576 C C . THR A 1 212 ? -2.152 11.161 -14.443 1.00 84.38 212 THR A C 1
ATOM 1578 O O . THR A 1 212 ? -1.394 11.368 -13.498 1.00 84.38 212 THR A O 1
ATOM 1581 N N . PHE A 1 213 ? -2.881 10.042 -14.570 1.00 88.94 213 PHE A N 1
ATOM 1582 C CA . PHE A 1 213 ? -2.859 8.901 -13.644 1.00 88.94 213 PHE A CA 1
ATOM 1583 C C . PHE A 1 213 ? -3.012 9.299 -12.163 1.00 88.94 213 PHE A C 1
ATOM 1585 O O . PHE A 1 213 ? -2.369 8.750 -11.271 1.00 88.94 213 PHE A O 1
ATOM 1592 N N . ARG A 1 214 ? -3.864 10.294 -11.881 1.00 92.69 214 ARG A N 1
ATOM 1593 C CA . ARG A 1 214 ? -4.086 10.797 -10.517 1.00 92.69 214 ARG A CA 1
ATOM 1594 C C . ARG A 1 214 ? -5.228 10.056 -9.841 1.00 92.69 214 ARG A C 1
ATOM 1596 O O . ARG A 1 214 ? -6.299 9.910 -10.423 1.00 92.69 214 ARG A O 1
ATOM 1603 N N . THR A 1 215 ? -5.026 9.670 -8.588 1.00 94.00 215 THR A N 1
ATOM 1604 C CA . THR A 1 215 ? -6.101 9.241 -7.689 1.00 94.00 215 THR A CA 1
ATOM 1605 C C . THR A 1 215 ? -6.600 10.424 -6.857 1.00 94.00 215 THR A C 1
ATOM 1607 O O . THR A 1 215 ? -5.871 11.387 -6.604 1.00 94.00 215 THR A O 1
ATOM 1610 N N . TYR A 1 216 ? -7.851 10.350 -6.403 1.00 95.56 216 TYR A N 1
ATOM 1611 C CA . TYR A 1 216 ? -8.420 11.287 -5.435 1.00 95.56 216 TYR A CA 1
ATOM 1612 C C . TYR A 1 216 ? -8.980 10.514 -4.245 1.00 95.56 216 TYR A C 1
ATOM 1614 O O . TYR A 1 216 ? -9.598 9.465 -4.421 1.00 95.56 216 TYR A O 1
ATOM 1622 N N . THR A 1 217 ? -8.798 11.044 -3.038 1.00 96.44 217 THR A N 1
ATOM 1623 C CA . THR A 1 217 ? -9.342 10.474 -1.802 1.00 96.44 217 THR A CA 1
ATOM 1624 C C . THR A 1 217 ? -10.495 11.318 -1.265 1.00 96.44 217 THR A C 1
ATOM 1626 O O . THR A 1 217 ? -10.524 12.547 -1.386 1.00 96.44 217 THR A O 1
ATOM 1629 N N . ARG A 1 218 ? -11.463 10.654 -0.633 1.00 96.69 218 ARG A N 1
ATOM 1630 C CA . ARG A 1 218 ? -12.533 11.275 0.151 1.00 96.69 218 ARG A CA 1
ATOM 1631 C C . ARG A 1 218 ? -12.660 10.564 1.486 1.00 96.69 218 ARG A C 1
ATOM 1633 O O . ARG A 1 218 ? -12.715 9.342 1.539 1.00 96.69 218 ARG A O 1
ATOM 1640 N N . THR A 1 219 ? -12.761 11.341 2.556 1.00 97.06 219 THR A N 1
ATOM 1641 C CA . THR A 1 219 ? -13.038 10.835 3.902 1.00 97.06 219 THR A CA 1
ATOM 1642 C C . THR A 1 219 ? -14.491 11.122 4.259 1.00 97.06 219 THR A C 1
ATOM 1644 O O . THR A 1 219 ? -14.963 12.243 4.062 1.00 97.06 219 THR A O 1
ATOM 1647 N N . ARG A 1 220 ? -15.198 10.125 4.796 1.00 95.94 220 ARG A N 1
ATOM 1648 C CA . ARG A 1 220 ? -16.533 10.273 5.392 1.00 95.94 220 ARG A CA 1
ATOM 1649 C C . ARG A 1 220 ? -16.527 9.801 6.840 1.00 95.94 220 ARG A C 1
ATOM 1651 O O . ARG A 1 220 ? -15.761 8.907 7.196 1.00 95.94 220 ARG A O 1
ATOM 1658 N N . ASP A 1 221 ? -17.404 10.384 7.643 1.00 96.56 221 ASP A N 1
ATOM 1659 C CA . ASP A 1 221 ? -17.772 9.811 8.934 1.00 96.56 221 ASP A CA 1
ATOM 1660 C C . ASP A 1 221 ? -18.567 8.517 8.714 1.00 96.56 221 ASP A C 1
ATOM 1662 O O . ASP A 1 221 ? -19.426 8.457 7.831 1.00 96.56 221 ASP A O 1
ATOM 1666 N N . CYS A 1 222 ? -18.241 7.478 9.477 1.00 95.88 222 CYS A N 1
ATOM 1667 C CA . CYS A 1 222 ? -18.815 6.141 9.364 1.00 95.88 222 CYS A CA 1
ATOM 1668 C C . CYS A 1 222 ? -19.003 5.489 10.742 1.00 95.88 222 CYS A C 1
ATOM 1670 O O . CYS A 1 222 ? -18.367 5.873 11.732 1.00 95.88 222 CYS A O 1
ATOM 1672 N N . THR A 1 223 ? -19.909 4.515 10.801 1.00 92.19 223 THR A N 1
ATOM 1673 C CA . THR A 1 223 ? -20.145 3.674 11.988 1.00 92.19 223 THR A CA 1
ATOM 1674 C C . THR A 1 223 ? -19.005 2.673 12.210 1.00 92.19 223 THR A C 1
ATOM 1676 O O . THR A 1 223 ? -18.221 2.403 11.299 1.00 92.19 223 THR A O 1
ATOM 1679 N N . LEU A 1 224 ? -18.931 2.066 13.402 1.00 86.19 224 LEU A N 1
ATOM 1680 C CA . LEU A 1 224 ? -17.955 1.005 13.697 1.00 86.19 224 LEU A CA 1
ATOM 1681 C C . LEU A 1 224 ? -18.065 -0.182 12.720 1.00 86.19 224 LEU A C 1
ATOM 1683 O O . LEU A 1 224 ? -17.049 -0.661 12.226 1.00 86.19 224 LEU A O 1
ATOM 1687 N N . ALA A 1 225 ? -19.287 -0.613 12.392 1.00 85.81 225 ALA A N 1
ATOM 1688 C CA . ALA A 1 225 ? -19.523 -1.724 11.466 1.00 85.81 225 ALA A CA 1
ATOM 1689 C C . ALA A 1 225 ? -19.098 -1.391 10.021 1.00 85.81 225 ALA A C 1
ATOM 1691 O O . ALA A 1 225 ? -18.490 -2.216 9.340 1.00 85.81 225 ALA A O 1
ATOM 1692 N N . GLU A 1 226 ? -19.357 -0.164 9.553 1.00 92.38 226 GLU A N 1
ATOM 1693 C CA . GLU A 1 226 ? -18.837 0.301 8.260 1.00 92.38 226 GLU A CA 1
ATOM 1694 C C . GLU A 1 226 ? -17.308 0.413 8.253 1.00 92.38 226 GLU A C 1
ATOM 1696 O O . GLU A 1 226 ? -16.693 0.180 7.214 1.00 92.38 226 GLU A O 1
ATOM 1701 N N . PHE A 1 227 ? -16.696 0.778 9.383 1.00 92.44 227 PHE A N 1
ATOM 1702 C CA . PHE A 1 227 ? -15.244 0.855 9.517 1.00 92.44 227 PHE A CA 1
ATOM 1703 C C . PHE A 1 227 ? -14.592 -0.534 9.496 1.00 92.44 227 PHE A C 1
ATOM 1705 O O . PHE A 1 227 ? -13.615 -0.721 8.776 1.00 92.44 227 PHE A O 1
ATOM 1712 N N . GLU A 1 228 ? -15.155 -1.526 10.193 1.00 87.94 228 GLU A N 1
ATOM 1713 C CA . GLU A 1 228 ? -14.690 -2.919 10.112 1.00 87.94 228 GLU A CA 1
ATOM 1714 C C . GLU A 1 228 ? -14.755 -3.436 8.667 1.00 87.94 228 GLU A C 1
ATOM 1716 O O . GLU A 1 228 ? -13.753 -3.919 8.137 1.00 87.94 228 GLU A O 1
ATOM 1721 N N . GLN A 1 229 ? -15.893 -3.252 7.986 1.00 91.81 229 GLN A N 1
ATOM 1722 C CA . GLN A 1 229 ? -16.025 -3.646 6.582 1.00 91.81 229 GLN A CA 1
ATOM 1723 C C . GLN A 1 229 ? -15.053 -2.882 5.673 1.00 91.81 229 GLN A C 1
ATOM 1725 O O . GLN A 1 229 ? -14.531 -3.454 4.724 1.00 91.81 229 GLN A O 1
ATOM 1730 N N . HIS A 1 230 ? -14.772 -1.608 5.958 1.00 93.12 230 HIS A N 1
ATOM 1731 C CA . HIS A 1 230 ? -13.798 -0.817 5.208 1.00 93.12 230 HIS A CA 1
ATOM 1732 C C . HIS A 1 230 ? -12.360 -1.336 5.371 1.00 93.12 230 HIS A C 1
ATOM 1734 O O . HIS A 1 230 ? -11.607 -1.310 4.399 1.00 93.12 230 HIS A O 1
ATOM 1740 N N . VAL A 1 231 ? -11.990 -1.836 6.555 1.00 91.19 231 VAL A N 1
ATOM 1741 C CA . VAL A 1 231 ? -10.687 -2.480 6.795 1.00 91.19 231 VAL A CA 1
ATOM 1742 C C . VAL A 1 231 ? -10.614 -3.849 6.110 1.00 91.19 231 VAL A C 1
ATOM 1744 O O . VAL A 1 231 ? -9.604 -4.134 5.471 1.00 91.19 231 VAL A O 1
ATOM 1747 N N . LYS A 1 232 ? -11.683 -4.660 6.156 1.00 87.44 232 LYS A N 1
ATOM 1748 C CA . LYS A 1 232 ? -11.760 -5.933 5.408 1.00 87.44 232 LYS A CA 1
ATOM 1749 C C . LYS A 1 232 ? -11.644 -5.700 3.894 1.00 87.44 232 LYS A C 1
ATOM 1751 O O . LYS A 1 232 ? -10.780 -6.285 3.252 1.00 87.44 232 LYS A O 1
ATOM 1756 N N . ASP A 1 233 ? -12.430 -4.763 3.356 1.00 92.31 233 ASP A N 1
ATOM 1757 C CA . ASP A 1 233 ? -12.398 -4.327 1.950 1.00 92.31 233 ASP A CA 1
ATOM 1758 C C . ASP A 1 233 ? -10.994 -3.894 1.479 1.00 92.31 233 ASP A C 1
ATOM 1760 O O . ASP A 1 233 ? -10.660 -4.065 0.305 1.00 92.31 233 ASP A O 1
ATOM 1764 N N . ALA A 1 234 ? -10.194 -3.288 2.367 1.00 92.88 234 ALA A N 1
ATOM 1765 C CA . ALA A 1 234 ? -8.887 -2.732 2.024 1.00 92.88 234 ALA A CA 1
ATOM 1766 C C . ALA A 1 234 ? -7.846 -3.808 1.685 1.00 92.88 234 ALA A C 1
ATOM 1768 O O . ALA A 1 234 ? -6.907 -3.520 0.946 1.00 92.88 234 ALA A O 1
ATOM 1769 N N . LYS A 1 235 ? -8.015 -5.040 2.183 1.00 91.00 235 LYS A N 1
ATOM 1770 C CA . LYS A 1 235 ? -7.173 -6.179 1.802 1.00 91.00 235 LYS A CA 1
ATOM 1771 C C . LYS A 1 235 ? -7.344 -6.494 0.313 1.00 91.00 235 LYS A C 1
ATOM 1773 O O . LYS A 1 235 ? -6.363 -6.477 -0.423 1.00 91.00 235 LYS A O 1
ATOM 1778 N N . ASP A 1 236 ? -8.584 -6.708 -0.122 1.00 95.19 236 ASP A N 1
ATOM 1779 C CA . ASP A 1 236 ? -8.914 -7.036 -1.515 1.00 95.19 236 ASP A CA 1
ATOM 1780 C C . ASP A 1 236 ? -8.520 -5.888 -2.464 1.00 95.19 236 ASP A C 1
ATOM 1782 O O . ASP A 1 236 ? -8.002 -6.114 -3.558 1.00 95.19 236 ASP A O 1
ATOM 1786 N N . ASP A 1 237 ? -8.731 -4.638 -2.026 1.00 96.12 237 ASP A N 1
ATOM 1787 C CA . ASP A 1 237 ? -8.308 -3.450 -2.772 1.00 96.12 237 ASP A CA 1
ATOM 1788 C C . ASP A 1 237 ? -6.761 -3.393 -2.910 1.00 96.12 237 ASP A C 1
ATOM 1790 O O . ASP A 1 237 ? -6.270 -2.997 -3.964 1.00 96.12 237 ASP A O 1
ATOM 1794 N N . LEU A 1 238 ? -5.975 -3.814 -1.906 1.00 95.56 238 LEU A N 1
ATOM 1795 C CA . LEU A 1 238 ? -4.504 -3.867 -1.989 1.00 95.56 238 LEU A CA 1
ATOM 1796 C C . LEU A 1 238 ? -3.991 -5.018 -2.861 1.00 95.56 238 LEU A C 1
ATOM 1798 O O . LEU A 1 238 ? -3.124 -4.788 -3.703 1.00 95.56 238 LEU A O 1
ATOM 1802 N N . GLU A 1 239 ? -4.523 -6.233 -2.695 1.00 96.25 239 GLU A N 1
ATOM 1803 C CA . GLU A 1 239 ? -4.140 -7.399 -3.510 1.00 96.25 239 GLU A CA 1
ATOM 1804 C C . GLU A 1 239 ? -4.322 -7.099 -5.008 1.00 96.25 239 GLU A C 1
ATOM 1806 O O . GLU A 1 239 ? -3.425 -7.367 -5.810 1.00 96.25 239 GLU A O 1
ATOM 1811 N N . LYS A 1 240 ? -5.422 -6.427 -5.381 1.00 97.31 240 LYS A N 1
ATOM 1812 C CA . LYS A 1 240 ? -5.683 -6.062 -6.780 1.00 97.31 240 LYS A CA 1
ATOM 1813 C C . LYS A 1 240 ? -4.801 -4.925 -7.310 1.00 97.31 240 LYS A C 1
ATOM 1815 O O . LYS A 1 240 ? -4.499 -4.906 -8.501 1.00 97.31 240 LYS A O 1
ATOM 1820 N N . VAL A 1 241 ? -4.341 -4.008 -6.450 1.00 96.62 241 VAL A N 1
ATOM 1821 C CA . VAL A 1 241 ? -3.355 -2.973 -6.829 1.00 96.62 241 VAL A CA 1
ATOM 1822 C C . VAL A 1 241 ? -1.981 -3.578 -7.112 1.00 96.62 241 VAL A C 1
ATOM 1824 O O . VAL A 1 241 ? -1.317 -3.120 -8.041 1.00 96.62 241 VAL A O 1
ATOM 1827 N N . PHE A 1 242 ? -1.556 -4.601 -6.364 1.00 96.69 242 PHE A N 1
ATOM 1828 C CA . PHE A 1 242 ? -0.300 -5.298 -6.657 1.00 96.69 242 PHE A CA 1
ATOM 1829 C C . PHE A 1 242 ? -0.380 -6.072 -7.979 1.00 96.69 242 PHE A C 1
ATOM 1831 O O . PHE A 1 242 ? 0.487 -5.891 -8.825 1.00 96.69 242 PHE A O 1
ATOM 1838 N N . GLU A 1 243 ? -1.469 -6.810 -8.229 1.00 96.62 243 GLU A N 1
ATOM 1839 C CA . GLU A 1 243 ? -1.695 -7.503 -9.513 1.00 96.62 243 GLU A CA 1
ATOM 1840 C C . GLU A 1 243 ? -1.661 -6.539 -10.721 1.00 96.62 243 GLU A C 1
ATOM 1842 O O . GLU A 1 243 ? -1.089 -6.853 -11.764 1.00 96.62 243 GLU A O 1
ATOM 1847 N N . TYR A 1 244 ? -2.236 -5.341 -10.563 1.00 95.75 244 TYR A N 1
ATOM 1848 C CA . TYR A 1 244 ? -2.184 -4.257 -11.550 1.00 95.75 244 TYR A CA 1
ATOM 1849 C C . TYR A 1 244 ? -0.761 -3.712 -11.762 1.00 95.75 244 TYR A C 1
ATOM 1851 O O . TYR A 1 244 ? -0.351 -3.466 -12.897 1.00 95.75 244 TYR A O 1
ATOM 1859 N N . PHE A 1 245 ? 0.000 -3.521 -10.682 1.00 94.00 245 PHE A N 1
ATOM 1860 C CA . PHE A 1 245 ? 1.364 -2.993 -10.741 1.00 94.00 245 PHE A CA 1
ATOM 1861 C C . PHE A 1 245 ? 2.350 -3.986 -11.372 1.00 94.00 245 PHE A C 1
ATOM 1863 O O . PHE A 1 245 ? 3.178 -3.583 -12.189 1.00 94.00 245 PHE A O 1
ATOM 1870 N N . ASP A 1 246 ? 2.238 -5.274 -11.050 1.00 94.38 246 ASP A N 1
ATOM 1871 C CA . ASP A 1 246 ? 3.110 -6.322 -11.589 1.00 94.38 246 ASP A CA 1
ATOM 1872 C C . ASP A 1 246 ? 2.899 -6.501 -13.107 1.00 94.38 246 ASP A C 1
ATOM 1874 O O . ASP A 1 246 ? 3.862 -6.609 -13.866 1.00 94.38 246 ASP A O 1
ATOM 1878 N N . ASP A 1 247 ? 1.652 -6.434 -13.587 1.00 94.81 247 ASP A N 1
ATOM 1879 C CA . ASP A 1 247 ? 1.343 -6.515 -15.023 1.00 94.81 247 ASP A CA 1
ATOM 1880 C C . ASP A 1 247 ? 1.832 -5.294 -15.821 1.00 94.81 247 ASP A C 1
ATOM 1882 O O . ASP A 1 247 ? 2.380 -5.413 -16.922 1.00 94.81 247 ASP A O 1
ATOM 1886 N N . ILE A 1 248 ? 1.661 -4.099 -15.253 1.00 92.06 248 ILE A N 1
ATOM 1887 C CA . ILE A 1 248 ? 2.118 -2.858 -15.881 1.00 92.06 248 ILE A CA 1
ATOM 1888 C C . ILE A 1 248 ? 3.640 -2.750 -15.863 1.00 92.06 248 ILE A C 1
ATOM 1890 O O . ILE A 1 248 ? 4.215 -2.291 -16.845 1.00 92.06 248 ILE A O 1
ATOM 1894 N N . THR A 1 249 ? 4.312 -3.186 -14.797 1.00 91.38 249 THR A N 1
ATOM 1895 C CA . THR A 1 249 ? 5.782 -3.168 -14.764 1.00 91.38 249 THR A CA 1
ATOM 1896 C C . THR A 1 249 ? 6.394 -4.163 -15.740 1.00 91.38 249 THR A C 1
ATOM 1898 O O . THR A 1 249 ? 7.376 -3.801 -16.381 1.00 91.38 249 THR A O 1
ATOM 1901 N N . ALA A 1 250 ? 5.796 -5.344 -15.939 1.00 90.94 250 ALA A N 1
ATOM 1902 C CA . ALA A 1 250 ? 6.198 -6.248 -17.019 1.00 90.94 250 ALA A CA 1
ATOM 1903 C C . ALA A 1 250 ? 6.083 -5.567 -18.397 1.00 90.94 250 ALA A C 1
ATOM 1905 O O . ALA A 1 250 ? 7.058 -5.514 -19.139 1.00 90.94 250 ALA A O 1
ATOM 1906 N N . THR A 1 251 ? 4.931 -4.951 -18.687 1.00 90.12 251 THR A N 1
ATOM 1907 C CA . THR A 1 251 ? 4.678 -4.282 -19.979 1.00 90.12 251 THR A CA 1
ATOM 1908 C C . THR A 1 251 ? 5.630 -3.099 -20.223 1.00 90.12 251 THR A C 1
ATOM 1910 O O . THR A 1 251 ? 6.234 -2.997 -21.287 1.00 90.12 251 THR A O 1
ATOM 1913 N N . LEU A 1 252 ? 5.832 -2.222 -19.227 1.00 87.62 252 LEU A N 1
ATOM 1914 C CA . LEU A 1 252 ? 6.722 -1.062 -19.372 1.00 87.62 252 LEU A CA 1
ATOM 1915 C C . LEU A 1 252 ? 8.196 -1.439 -19.547 1.00 87.62 252 LEU A C 1
ATOM 1917 O O . LEU A 1 252 ? 8.934 -0.664 -20.152 1.00 87.62 252 LEU A O 1
ATOM 1921 N N . VAL A 1 253 ? 8.657 -2.563 -18.992 1.00 86.19 253 VAL A N 1
ATOM 1922 C CA . VAL A 1 253 ? 10.048 -3.001 -19.181 1.00 86.19 253 VAL A CA 1
ATOM 1923 C C . VAL A 1 253 ? 10.295 -3.350 -20.648 1.00 86.19 253 VAL A C 1
ATOM 1925 O O . VAL A 1 253 ? 11.282 -2.874 -21.209 1.00 86.19 253 VAL A O 1
ATOM 1928 N N . ASP A 1 254 ? 9.384 -4.091 -21.277 1.00 87.50 254 ASP A N 1
ATOM 1929 C CA . ASP A 1 254 ? 9.496 -4.482 -22.686 1.00 87.50 254 ASP A CA 1
ATOM 1930 C C . ASP A 1 254 ? 9.411 -3.264 -23.625 1.00 87.50 254 ASP A C 1
ATOM 1932 O O . ASP A 1 254 ? 10.249 -3.117 -24.523 1.00 87.50 254 ASP A O 1
ATOM 1936 N N . ASP A 1 255 ? 8.478 -2.336 -23.372 1.00 87.12 255 ASP A N 1
ATOM 1937 C CA . ASP A 1 255 ? 8.358 -1.077 -24.124 1.00 87.12 255 ASP A CA 1
ATOM 1938 C C . ASP A 1 255 ? 9.639 -0.228 -24.013 1.00 87.12 255 ASP A C 1
ATOM 1940 O O . ASP A 1 255 ? 10.192 0.208 -25.023 1.00 87.12 255 ASP A O 1
ATOM 1944 N N . ILE A 1 256 ? 10.169 -0.030 -22.795 1.00 88.50 256 ILE A N 1
ATOM 1945 C CA . ILE A 1 256 ? 11.385 0.771 -22.560 1.00 88.50 256 ILE A CA 1
ATOM 1946 C C . ILE A 1 256 ? 12.613 0.135 -23.220 1.00 88.50 256 ILE A C 1
ATOM 1948 O O . ILE A 1 256 ? 13.452 0.858 -23.763 1.00 88.50 256 ILE A O 1
ATOM 1952 N N . LEU A 1 257 ? 12.751 -1.194 -23.170 1.00 88.50 257 LEU A N 1
ATOM 1953 C CA . LEU A 1 257 ? 13.855 -1.898 -23.827 1.00 88.50 257 LEU A CA 1
ATOM 1954 C C . LEU A 1 257 ? 13.771 -1.756 -25.351 1.00 88.50 257 LEU A C 1
ATOM 1956 O O . LEU A 1 257 ? 14.785 -1.456 -25.986 1.00 88.50 257 LEU A O 1
ATOM 1960 N N . THR A 1 258 ? 12.571 -1.890 -25.918 1.00 92.44 258 THR A N 1
ATOM 1961 C CA . THR A 1 258 ? 12.318 -1.762 -27.360 1.00 92.44 258 THR A CA 1
ATOM 1962 C C . THR A 1 258 ? 12.584 -0.338 -27.858 1.00 92.44 258 THR A C 1
ATOM 1964 O O . THR A 1 258 ? 13.331 -0.153 -28.822 1.00 92.44 258 THR A O 1
ATOM 1967 N N . ASP A 1 259 ? 12.062 0.681 -27.169 1.00 91.88 259 ASP A N 1
ATOM 1968 C CA . ASP A 1 259 ? 12.291 2.095 -27.499 1.00 91.88 259 ASP A CA 1
ATOM 1969 C C . ASP A 1 259 ? 13.773 2.478 -27.381 1.00 91.88 259 ASP A C 1
ATOM 1971 O O . ASP A 1 259 ? 14.307 3.206 -28.223 1.00 91.88 259 ASP A O 1
ATOM 1975 N N . LEU A 1 260 ? 14.474 1.978 -26.357 1.00 89.69 260 LEU A N 1
ATOM 1976 C CA . LEU A 1 260 ? 15.904 2.233 -26.180 1.00 89.69 260 LEU A CA 1
ATOM 1977 C C . LEU A 1 260 ? 16.732 1.546 -27.275 1.00 89.69 260 LEU A C 1
ATOM 1979 O O . LEU A 1 260 ? 17.685 2.147 -27.780 1.00 89.69 260 LEU A O 1
ATOM 1983 N N . GLN A 1 261 ? 16.359 0.329 -27.681 1.00 92.19 261 GLN A N 1
ATOM 1984 C CA . GLN A 1 261 ? 16.987 -0.381 -28.793 1.00 92.19 261 GLN A CA 1
ATOM 1985 C C . GLN A 1 261 ? 16.787 0.358 -30.123 1.00 92.19 261 GLN A C 1
ATOM 1987 O O . GLN A 1 261 ? 17.779 0.613 -30.813 1.00 92.19 261 GLN A O 1
ATOM 1992 N N . ASP A 1 262 ? 15.560 0.767 -30.471 1.00 94.62 262 ASP A N 1
ATOM 1993 C CA . ASP A 1 262 ? 15.318 1.537 -31.700 1.00 94.62 262 ASP A CA 1
ATOM 1994 C C . ASP A 1 262 ? 16.036 2.891 -31.666 1.00 94.62 262 ASP A C 1
ATOM 1996 O O . ASP A 1 262 ? 16.668 3.267 -32.654 1.00 94.62 262 ASP A O 1
ATOM 2000 N N . LEU A 1 263 ? 16.041 3.597 -30.529 1.00 93.88 263 LEU A N 1
ATOM 2001 C CA . LEU A 1 263 ? 16.763 4.863 -30.396 1.00 93.88 263 LEU A CA 1
ATOM 2002 C C . LEU A 1 263 ? 18.268 4.680 -30.648 1.00 93.88 263 LEU A C 1
ATOM 2004 O O . LEU A 1 263 ? 18.861 5.450 -31.406 1.00 93.88 263 LEU A O 1
ATOM 2008 N N . VAL A 1 264 ? 18.892 3.640 -30.083 1.00 92.75 264 VAL A N 1
ATOM 2009 C CA . VAL A 1 264 ? 20.303 3.301 -30.347 1.00 92.75 264 VAL A CA 1
ATOM 2010 C C . VAL A 1 264 ? 20.515 2.922 -31.816 1.00 92.75 264 VAL A C 1
ATOM 2012 O O . VAL A 1 264 ? 21.477 3.378 -32.442 1.00 92.75 264 VAL A O 1
ATOM 2015 N N . GLN A 1 265 ? 19.619 2.134 -32.406 1.00 93.69 265 GLN A N 1
ATOM 2016 C CA . GLN A 1 265 ? 19.736 1.683 -33.792 1.00 93.69 265 GLN A CA 1
ATOM 2017 C C . GLN A 1 265 ? 19.567 2.836 -34.796 1.00 93.69 265 GLN A C 1
ATOM 2019 O O . GLN A 1 265 ? 20.290 2.910 -35.792 1.00 93.69 265 GLN A O 1
ATOM 2024 N N . ARG A 1 266 ? 18.665 3.777 -34.506 1.00 94.38 266 ARG A N 1
ATOM 2025 C CA . ARG A 1 266 ? 18.352 4.977 -35.292 1.00 94.38 266 ARG A CA 1
ATOM 2026 C C . ARG A 1 266 ? 19.425 6.060 -35.168 1.00 94.38 266 ARG A C 1
ATOM 2028 O O . ARG A 1 266 ? 19.867 6.593 -36.185 1.00 94.38 266 ARG A O 1
ATOM 2035 N N . GLU A 1 267 ? 19.847 6.384 -33.947 1.00 95.06 267 GLU A N 1
ATOM 2036 C CA . GLU A 1 267 ? 20.730 7.524 -33.672 1.00 95.06 267 GLU A CA 1
ATOM 2037 C C . GLU A 1 267 ? 22.217 7.165 -33.664 1.00 95.06 267 GLU A C 1
ATOM 2039 O O . GLU A 1 267 ? 23.036 7.991 -34.064 1.00 95.06 267 GLU A O 1
ATOM 2044 N N . VAL A 1 268 ? 22.587 5.950 -33.246 1.00 89.88 268 VAL A N 1
ATOM 2045 C CA . VAL A 1 268 ? 23.991 5.513 -33.194 1.00 89.88 268 VAL A CA 1
ATOM 2046 C C . VAL A 1 268 ? 24.320 4.644 -34.400 1.00 89.88 268 VAL A C 1
ATOM 2048 O O . VAL A 1 268 ? 25.134 5.045 -35.231 1.00 89.88 268 VAL A O 1
ATOM 2051 N N . ILE A 1 269 ? 23.679 3.478 -34.529 1.00 89.81 269 ILE A N 1
ATOM 2052 C CA . ILE A 1 269 ? 24.086 2.462 -35.513 1.00 89.81 269 ILE A CA 1
ATOM 2053 C C . ILE A 1 269 ? 23.927 3.000 -36.937 1.00 89.81 269 ILE A C 1
ATOM 2055 O O . ILE A 1 269 ? 24.910 3.052 -37.671 1.00 89.81 269 ILE A O 1
ATOM 2059 N N . ARG A 1 270 ? 22.737 3.493 -37.307 1.00 90.12 270 ARG A N 1
ATOM 2060 C CA . ARG A 1 270 ? 22.453 3.993 -38.665 1.00 90.12 270 ARG A CA 1
ATOM 2061 C C . ARG A 1 270 ? 23.319 5.192 -39.066 1.00 90.12 270 ARG A C 1
ATOM 2063 O O . ARG A 1 270 ? 23.719 5.306 -40.220 1.00 90.12 270 ARG A O 1
ATOM 2070 N N . LYS A 1 271 ? 23.647 6.090 -38.128 1.00 89.31 271 LYS A N 1
ATOM 2071 C CA . LYS A 1 271 ? 24.555 7.219 -38.409 1.00 89.31 271 LYS A CA 1
ATOM 2072 C C . LYS A 1 271 ? 25.995 6.751 -38.608 1.00 89.31 271 LYS A C 1
ATOM 2074 O O . LYS A 1 271 ? 26.681 7.282 -39.477 1.00 89.31 271 LYS A O 1
ATOM 2079 N N . VAL A 1 272 ? 26.439 5.746 -37.851 1.00 83.62 272 VAL A N 1
ATOM 2080 C CA . VAL A 1 272 ? 27.759 5.131 -38.040 1.00 83.62 272 VAL A CA 1
ATOM 2081 C C . VAL A 1 272 ? 27.823 4.370 -39.365 1.00 83.62 272 VAL A C 1
ATOM 2083 O O . VAL A 1 272 ? 28.752 4.623 -40.124 1.00 83.62 272 VAL A O 1
ATOM 2086 N N . THR A 1 273 ? 26.848 3.520 -39.709 1.00 83.25 273 THR A N 1
ATOM 2087 C CA . THR A 1 273 ? 26.852 2.790 -40.995 1.00 83.25 273 THR A CA 1
ATOM 2088 C C . THR A 1 273 ? 26.869 3.748 -42.183 1.00 83.25 273 THR A C 1
ATOM 2090 O O . THR A 1 273 ? 27.747 3.630 -43.029 1.00 83.25 273 THR A O 1
ATOM 2093 N N . ASN A 1 274 ? 26.031 4.791 -42.175 1.00 86.88 274 ASN A N 1
ATOM 2094 C CA . ASN A 1 274 ? 26.006 5.797 -43.244 1.00 86.88 274 ASN A CA 1
ATOM 2095 C C . ASN A 1 274 ? 27.344 6.552 -43.403 1.00 86.88 274 ASN A C 1
ATOM 2097 O O . ASN A 1 274 ? 27.675 6.999 -44.502 1.00 86.88 274 ASN A O 1
ATOM 2101 N N . LEU A 1 275 ? 28.124 6.717 -42.327 1.00 82.06 275 LEU A N 1
ATOM 2102 C CA . LEU A 1 275 ? 29.483 7.265 -42.408 1.00 82.06 275 LEU A CA 1
ATOM 2103 C C . LEU A 1 275 ? 30.480 6.233 -42.951 1.00 82.06 275 LEU A C 1
ATOM 2105 O O . LEU A 1 275 ? 31.344 6.594 -43.747 1.00 82.06 275 LEU A O 1
ATOM 2109 N N . LEU A 1 276 ? 30.367 4.966 -42.546 1.00 76.19 276 LEU A N 1
ATOM 2110 C CA . LEU A 1 276 ? 31.253 3.889 -42.994 1.00 76.19 276 LEU A CA 1
ATOM 2111 C C . LEU A 1 276 ? 31.063 3.545 -44.477 1.00 76.19 276 LEU A C 1
ATOM 2113 O O . LEU A 1 276 ? 32.061 3.364 -45.170 1.00 76.19 276 LEU A O 1
ATOM 2117 N N . ASP A 1 277 ? 29.829 3.554 -44.985 1.00 77.31 277 ASP A N 1
ATOM 2118 C CA . ASP A 1 277 ? 29.515 3.295 -46.401 1.00 77.31 277 ASP A CA 1
ATOM 2119 C C . ASP A 1 277 ? 30.148 4.332 -47.351 1.00 77.31 277 ASP A C 1
ATOM 2121 O O . ASP A 1 277 ? 30.407 4.047 -48.519 1.00 77.31 277 ASP A O 1
ATOM 2125 N N . ASN A 1 278 ? 30.458 5.529 -46.840 1.00 72.69 278 ASN A N 1
ATOM 2126 C CA . ASN A 1 278 ? 31.139 6.598 -47.574 1.00 72.69 278 ASN A CA 1
ATOM 2127 C C . ASN A 1 278 ? 32.672 6.611 -47.376 1.00 72.69 278 ASN A C 1
ATOM 2129 O O . ASN A 1 278 ? 33.371 7.421 -47.991 1.00 72.69 278 ASN A O 1
ATOM 2133 N N . LEU A 1 279 ? 33.226 5.730 -46.534 1.00 66.81 279 LEU A N 1
ATOM 2134 C CA . LEU A 1 279 ? 34.654 5.679 -46.212 1.00 66.81 279 LEU A CA 1
ATOM 2135 C C . LEU A 1 279 ? 35.331 4.466 -46.862 1.00 66.81 279 LEU A C 1
ATOM 2137 O O . LEU A 1 279 ? 35.307 3.353 -46.340 1.00 66.81 279 LEU A O 1
ATOM 2141 N N . ASN A 1 280 ? 36.030 4.713 -47.976 1.00 62.06 280 ASN A N 1
ATOM 2142 C CA . ASN A 1 280 ? 36.888 3.724 -48.639 1.00 62.06 280 ASN A CA 1
ATOM 2143 C C . ASN A 1 280 ? 37.781 2.970 -47.629 1.00 62.06 280 ASN A C 1
ATOM 2145 O O . ASN A 1 280 ? 38.533 3.587 -46.867 1.00 62.06 280 ASN A O 1
ATOM 2149 N N . CYS A 1 281 ? 37.755 1.632 -47.678 1.00 58.12 281 CYS A N 1
ATOM 2150 C CA . CYS A 1 281 ? 38.290 0.734 -46.640 1.00 58.12 281 CYS A CA 1
ATOM 2151 C C . CYS A 1 281 ? 39.790 0.889 -46.301 1.00 58.12 281 CYS A C 1
ATOM 2153 O O . CYS A 1 281 ? 40.257 0.307 -45.323 1.00 58.12 281 CYS A O 1
ATOM 2155 N N . GLY A 1 282 ? 40.557 1.674 -47.066 1.00 63.38 282 GLY A N 1
ATOM 2156 C CA . GLY A 1 282 ? 41.962 1.973 -46.776 1.00 63.38 282 GLY A CA 1
ATOM 2157 C C . GLY A 1 282 ? 42.184 2.740 -45.464 1.00 63.38 282 GLY A C 1
ATOM 2158 O O . GLY A 1 282 ? 43.171 2.482 -44.781 1.00 63.38 282 GLY A O 1
ATOM 2159 N N . PHE A 1 283 ? 41.263 3.631 -45.070 1.00 63.75 283 PHE A N 1
ATOM 2160 C CA . PHE A 1 283 ? 41.393 4.406 -43.822 1.00 63.75 283 PHE A CA 1
ATOM 2161 C C . PHE A 1 283 ? 41.074 3.578 -42.566 1.00 63.75 283 PHE A C 1
ATOM 2163 O O . PHE A 1 283 ? 41.634 3.816 -41.495 1.00 63.75 283 PHE A O 1
ATOM 2170 N N . MET A 1 284 ? 40.206 2.566 -42.693 1.00 59.62 284 MET A N 1
ATOM 2171 C CA . MET A 1 284 ? 39.732 1.781 -41.550 1.00 59.62 284 MET A CA 1
ATOM 2172 C C . MET A 1 284 ? 40.862 1.095 -40.779 1.00 59.62 284 MET A C 1
ATOM 2174 O O . MET A 1 284 ? 40.751 0.988 -39.566 1.00 59.62 284 MET A O 1
ATOM 2178 N N . ARG A 1 285 ? 41.934 0.621 -41.433 1.00 69.25 285 ARG A N 1
ATOM 2179 C CA . ARG A 1 285 ? 42.924 -0.249 -40.769 1.00 69.25 285 ARG A CA 1
ATOM 2180 C C . ARG A 1 285 ? 43.708 0.457 -39.659 1.00 69.25 285 ARG A C 1
ATOM 2182 O O . ARG A 1 285 ? 43.893 -0.118 -38.590 1.00 69.25 285 ARG A O 1
ATOM 2189 N N . GLU A 1 286 ? 44.148 1.690 -39.902 1.00 72.50 286 GLU A N 1
ATOM 2190 C CA . GLU A 1 286 ? 44.880 2.484 -38.905 1.00 72.50 286 GLU A CA 1
ATOM 2191 C C . GLU A 1 286 ? 43.941 3.007 -37.812 1.00 72.50 286 GLU A C 1
ATOM 2193 O O . GLU A 1 286 ? 44.284 2.962 -36.629 1.00 72.50 286 GLU A O 1
ATOM 2198 N N . PHE A 1 287 ? 42.720 3.414 -38.185 1.00 75.12 287 PHE A N 1
ATOM 2199 C CA . PHE A 1 287 ? 41.698 3.817 -37.220 1.00 75.12 287 PHE A CA 1
ATOM 2200 C C . PHE A 1 287 ? 41.281 2.660 -36.301 1.00 75.12 287 PHE A C 1
ATOM 2202 O O . PHE A 1 287 ? 41.203 2.858 -35.091 1.00 75.12 287 PHE A O 1
ATOM 2209 N N . TRP A 1 288 ? 41.079 1.449 -36.836 1.00 75.56 288 TRP A N 1
ATOM 2210 C CA . TRP A 1 288 ? 40.748 0.269 -36.034 1.00 75.56 288 TRP A CA 1
ATOM 2211 C C . TRP A 1 288 ? 41.871 -0.071 -35.059 1.00 75.56 288 TRP A C 1
ATOM 2213 O O . TRP A 1 288 ? 41.580 -0.208 -33.881 1.00 75.56 288 TRP A O 1
ATOM 2223 N N . GLN A 1 289 ? 43.142 -0.130 -35.485 1.00 79.56 289 GLN A N 1
ATOM 2224 C CA . GLN A 1 289 ? 44.248 -0.360 -34.539 1.00 79.56 289 GLN A CA 1
ATOM 2225 C C . GLN A 1 289 ? 44.274 0.700 -33.428 1.00 79.56 289 GLN A C 1
ATOM 2227 O O . GLN A 1 289 ? 44.295 0.349 -32.249 1.00 79.56 289 GLN A O 1
ATOM 2232 N N . GLY A 1 290 ? 44.170 1.986 -33.781 1.00 78.94 290 GLY A N 1
ATOM 2233 C CA . GLY A 1 290 ? 44.118 3.070 -32.800 1.00 78.94 290 GLY A CA 1
ATOM 2234 C C . GLY A 1 290 ? 42.918 2.986 -31.849 1.00 78.94 290 GLY A C 1
ATOM 2235 O O . GLY A 1 290 ? 43.060 3.280 -30.659 1.00 78.94 290 GLY A O 1
ATOM 2236 N N . LEU A 1 291 ? 41.747 2.569 -32.336 1.00 80.50 291 LEU A N 1
ATOM 2237 C CA . LEU A 1 291 ? 40.539 2.407 -31.529 1.00 80.50 291 LEU A CA 1
ATOM 2238 C C . LEU A 1 291 ? 40.630 1.177 -30.618 1.00 80.50 291 LEU A C 1
ATOM 2240 O O . LEU A 1 291 ? 40.341 1.316 -29.430 1.00 80.50 291 LEU A O 1
ATOM 2244 N N . THR A 1 292 ? 41.099 0.021 -31.106 1.00 79.56 292 THR A N 1
ATOM 2245 C CA . THR A 1 292 ? 41.314 -1.167 -30.262 1.00 79.56 292 THR A CA 1
ATOM 2246 C C . THR A 1 292 ? 42.345 -0.887 -29.182 1.00 79.56 292 THR A C 1
ATOM 2248 O O . THR A 1 292 ? 42.102 -1.228 -28.032 1.00 79.56 292 THR A O 1
ATOM 2251 N N . ASP A 1 293 ? 43.462 -0.226 -29.499 1.00 82.19 293 ASP A N 1
ATOM 2252 C CA . ASP A 1 293 ? 44.508 0.069 -28.514 1.00 82.19 293 ASP A CA 1
ATOM 2253 C C . ASP A 1 293 ? 44.007 1.040 -27.434 1.00 82.19 293 ASP A C 1
ATOM 2255 O O . ASP A 1 293 ? 44.199 0.803 -26.238 1.00 82.19 293 ASP A O 1
ATOM 2259 N N . ASN A 1 294 ? 43.286 2.101 -27.821 1.00 80.56 294 ASN A N 1
ATOM 2260 C CA . ASN A 1 294 ? 42.690 3.031 -26.858 1.00 80.56 294 ASN A CA 1
ATOM 2261 C C . ASN A 1 294 ? 41.579 2.378 -26.024 1.00 80.56 294 ASN A C 1
ATOM 2263 O O . ASN A 1 294 ? 41.522 2.606 -24.813 1.00 80.56 294 ASN A O 1
ATOM 2267 N N . MET A 1 295 ? 40.712 1.569 -26.638 1.00 78.06 295 MET A N 1
ATOM 2268 C CA . MET A 1 295 ? 39.619 0.880 -25.949 1.00 78.06 295 MET A CA 1
ATOM 2269 C C . MET A 1 295 ? 40.139 -0.245 -25.051 1.00 78.06 295 MET A C 1
ATOM 2271 O O . MET A 1 295 ? 39.640 -0.407 -23.944 1.00 78.06 295 MET A O 1
ATOM 2275 N N . CYS A 1 296 ? 41.186 -0.963 -25.449 1.00 81.62 296 CYS A N 1
ATOM 2276 C CA . CYS A 1 296 ? 41.830 -1.979 -24.625 1.00 81.62 296 CYS A CA 1
ATOM 2277 C C . CYS A 1 296 ? 42.543 -1.327 -23.429 1.00 81.62 296 CYS A C 1
ATOM 2279 O O . CYS A 1 296 ? 42.277 -1.684 -22.282 1.00 81.62 296 CYS A O 1
ATOM 2281 N N . TYR A 1 297 ? 43.368 -0.296 -23.653 1.00 85.19 297 TYR A N 1
ATOM 2282 C CA . TYR A 1 297 ? 44.111 0.363 -22.573 1.00 85.19 297 TYR A CA 1
ATOM 2283 C C . TYR A 1 297 ? 43.200 1.115 -21.587 1.00 85.19 297 TYR A C 1
ATOM 2285 O O . TYR A 1 297 ? 43.338 0.963 -20.370 1.00 85.19 297 TYR A O 1
ATOM 2293 N N . ARG A 1 298 ? 42.237 1.909 -22.080 1.00 80.75 298 ARG A N 1
ATOM 2294 C CA . ARG A 1 298 ? 41.302 2.661 -21.219 1.00 80.75 298 ARG A CA 1
ATOM 2295 C C . ARG A 1 298 ? 40.190 1.773 -20.662 1.00 80.75 298 ARG A C 1
ATOM 2297 O O . ARG A 1 298 ? 39.851 1.908 -19.488 1.00 80.75 298 ARG A O 1
ATOM 2304 N N . GLY A 1 299 ? 39.671 0.841 -21.460 1.00 81.25 299 GLY A N 1
ATOM 2305 C CA . GLY A 1 299 ? 38.631 -0.107 -21.061 1.00 81.25 299 GLY A CA 1
ATOM 2306 C C . GLY A 1 299 ? 39.104 -1.063 -19.974 1.00 81.25 299 GLY A C 1
ATOM 2307 O O . GLY A 1 299 ? 38.431 -1.167 -18.955 1.00 81.25 299 GLY A O 1
ATOM 2308 N N . MET A 1 300 ? 40.295 -1.671 -20.086 1.00 82.81 300 MET A N 1
ATOM 2309 C CA . MET A 1 300 ? 40.851 -2.493 -18.995 1.00 82.81 300 MET A CA 1
ATOM 2310 C C . MET A 1 300 ? 40.988 -1.710 -17.683 1.00 82.81 300 MET A C 1
ATOM 2312 O O . MET A 1 300 ? 40.767 -2.266 -16.606 1.00 82.81 300 MET A O 1
ATOM 2316 N N . ASN A 1 301 ? 41.333 -0.421 -17.749 1.00 83.38 301 ASN A N 1
ATOM 2317 C CA . ASN A 1 301 ? 41.431 0.415 -16.555 1.00 83.38 301 ASN A CA 1
ATOM 2318 C C . ASN A 1 301 ? 40.043 0.737 -15.961 1.00 83.38 301 ASN A C 1
ATOM 2320 O O . ASN A 1 301 ? 39.873 0.698 -14.743 1.00 83.38 301 ASN A O 1
ATOM 2324 N N . GLY A 1 302 ? 39.035 0.966 -16.811 1.00 85.12 302 GLY A N 1
ATOM 2325 C CA . GLY A 1 302 ? 37.631 1.103 -16.408 1.00 85.12 302 GLY A CA 1
ATOM 2326 C C . GLY A 1 302 ? 37.066 -0.174 -15.778 1.00 85.12 302 GLY A C 1
ATOM 2327 O O . GLY A 1 302 ? 36.534 -0.127 -14.671 1.00 85.12 302 GLY A O 1
ATOM 2328 N N . PHE A 1 303 ? 37.261 -1.333 -16.414 1.00 84.25 303 PHE A N 1
ATOM 2329 C CA . PHE A 1 303 ? 36.834 -2.632 -15.886 1.00 84.25 303 PHE A CA 1
ATOM 2330 C C . PHE A 1 303 ? 37.501 -2.972 -14.550 1.00 84.25 303 PHE A C 1
ATOM 2332 O O . PHE A 1 303 ? 36.835 -3.507 -13.671 1.00 84.25 303 PHE A O 1
ATOM 2339 N N . ARG A 1 304 ? 38.773 -2.605 -14.335 1.00 84.19 304 ARG A N 1
ATOM 2340 C CA . ARG A 1 304 ? 39.418 -2.725 -13.012 1.00 84.19 304 ARG A CA 1
ATOM 2341 C C . ARG A 1 304 ? 38.744 -1.862 -11.946 1.00 84.19 304 ARG A C 1
ATOM 2343 O O . ARG A 1 304 ? 38.593 -2.311 -10.814 1.00 84.19 304 ARG A O 1
ATOM 2350 N N . LEU A 1 305 ? 38.331 -0.643 -12.291 1.00 87.31 305 LEU A N 1
ATOM 2351 C CA . LEU A 1 305 ? 37.656 0.261 -11.358 1.00 87.31 305 LEU A CA 1
ATOM 2352 C C . LEU A 1 305 ? 36.242 -0.239 -11.010 1.00 87.31 305 LEU A C 1
ATOM 2354 O O . LEU A 1 305 ? 35.862 -0.218 -9.841 1.00 87.31 305 LEU A O 1
ATOM 2358 N N . ILE A 1 306 ? 35.515 -0.777 -11.994 1.00 89.00 306 ILE A N 1
ATOM 2359 C CA . ILE A 1 306 ? 34.205 -1.426 -11.813 1.00 89.00 306 ILE A CA 1
ATOM 2360 C C . ILE A 1 306 ? 34.333 -2.727 -11.000 1.00 89.00 306 ILE A C 1
ATOM 2362 O O . ILE A 1 306 ? 33.580 -2.946 -10.056 1.00 89.00 306 ILE A O 1
ATOM 2366 N N . ALA A 1 307 ? 35.317 -3.580 -11.293 1.00 88.44 307 ALA A N 1
ATOM 2367 C CA . ALA A 1 307 ? 35.568 -4.789 -10.506 1.00 88.44 307 ALA A CA 1
ATOM 2368 C C . ALA A 1 307 ? 35.870 -4.451 -9.034 1.00 88.44 307 ALA A C 1
ATOM 2370 O O . ALA A 1 307 ? 35.325 -5.078 -8.126 1.00 88.44 307 ALA A O 1
ATOM 2371 N N . ASN A 1 308 ? 36.666 -3.405 -8.786 1.00 91.19 308 ASN A N 1
ATOM 2372 C CA . ASN A 1 308 ? 36.937 -2.924 -7.433 1.00 91.19 308 ASN A CA 1
ATOM 2373 C C . ASN A 1 308 ? 35.678 -2.390 -6.725 1.00 91.19 308 ASN A C 1
ATOM 2375 O O . ASN A 1 308 ? 35.524 -2.637 -5.529 1.00 91.19 308 ASN A O 1
ATOM 2379 N N . SER A 1 309 ? 34.762 -1.699 -7.417 1.00 89.88 309 SER A N 1
ATOM 2380 C CA . SER A 1 309 ? 33.519 -1.227 -6.785 1.00 89.88 309 SER A CA 1
ATOM 2381 C C . SER A 1 309 ? 32.581 -2.382 -6.416 1.00 89.88 309 SER A C 1
ATOM 2383 O O . SER A 1 309 ? 32.007 -2.358 -5.327 1.00 89.88 309 SER A O 1
ATOM 2385 N N . TYR A 1 310 ? 32.502 -3.440 -7.233 1.00 92.44 310 TYR A N 1
ATOM 2386 C CA . TYR A 1 310 ? 31.784 -4.670 -6.872 1.00 92.44 310 TYR A CA 1
ATOM 2387 C C . TYR A 1 310 ? 32.400 -5.385 -5.662 1.00 92.44 310 TYR A C 1
ATOM 2389 O O . TYR A 1 310 ? 31.661 -5.812 -4.777 1.00 92.44 310 TYR A O 1
ATOM 2397 N N . VAL A 1 311 ? 33.733 -5.465 -5.564 1.00 94.81 311 VAL A N 1
ATOM 2398 C CA . VAL A 1 311 ? 34.416 -6.044 -4.389 1.00 94.81 311 VAL A CA 1
ATOM 2399 C C . VAL A 1 311 ? 34.115 -5.242 -3.116 1.00 94.81 311 VAL A C 1
ATOM 2401 O O . VAL A 1 311 ? 33.800 -5.831 -2.082 1.00 94.81 311 VAL A O 1
ATOM 2404 N N . ILE A 1 312 ? 34.144 -3.906 -3.186 1.00 95.38 312 ILE A N 1
ATOM 2405 C CA . ILE A 1 312 ? 33.796 -3.030 -2.052 1.00 95.38 312 ILE A CA 1
ATOM 2406 C C . ILE A 1 312 ? 32.316 -3.187 -1.669 1.00 95.38 312 ILE A C 1
ATOM 2408 O O . ILE A 1 312 ? 32.002 -3.301 -0.485 1.00 95.38 312 ILE A O 1
ATOM 2412 N N . SER A 1 313 ? 31.412 -3.248 -2.651 1.00 93.00 313 SER A N 1
ATOM 2413 C CA . SER A 1 313 ? 29.974 -3.460 -2.433 1.00 93.00 313 SER A CA 1
ATOM 2414 C C . SER A 1 313 ? 29.685 -4.809 -1.763 1.00 93.00 313 SER A C 1
ATOM 2416 O O . SER A 1 313 ? 28.974 -4.865 -0.759 1.00 93.00 313 SER A O 1
ATOM 2418 N N . GLY A 1 314 ? 30.313 -5.891 -2.236 1.00 94.19 314 GLY A N 1
ATOM 2419 C CA . GLY A 1 314 ? 30.207 -7.218 -1.623 1.00 94.19 314 GLY A CA 1
ATOM 2420 C C . GLY A 1 314 ? 30.732 -7.252 -0.184 1.00 94.19 314 GLY A C 1
ATOM 2421 O O . GLY A 1 314 ? 30.096 -7.838 0.691 1.00 94.19 314 GLY A O 1
ATOM 2422 N N . LEU A 1 315 ? 31.844 -6.564 0.092 1.00 97.25 315 LEU A N 1
ATOM 2423 C CA . LEU A 1 315 ? 32.402 -6.450 1.442 1.00 97.25 315 LEU A CA 1
ATOM 2424 C C . LEU A 1 315 ? 31.493 -5.638 2.383 1.00 97.25 315 LEU A C 1
ATOM 2426 O O . LEU A 1 315 ? 31.284 -6.046 3.524 1.00 97.25 315 LEU A O 1
ATOM 2430 N N . LEU A 1 316 ? 30.889 -4.542 1.910 1.00 94.88 316 LEU A N 1
ATOM 2431 C CA . LEU A 1 316 ? 29.883 -3.785 2.668 1.00 94.88 316 LEU A CA 1
ATOM 2432 C C . LEU A 1 316 ? 28.617 -4.614 2.934 1.00 94.88 316 LEU A C 1
ATOM 2434 O O . LEU A 1 316 ? 28.109 -4.607 4.054 1.00 94.88 316 LEU A O 1
ATOM 2438 N N . SER A 1 317 ? 28.139 -5.373 1.946 1.00 94.75 317 SER A N 1
ATOM 2439 C CA . SER A 1 317 ? 26.993 -6.278 2.102 1.00 94.75 317 SER A CA 1
ATOM 2440 C C . SER A 1 317 ? 27.265 -7.370 3.145 1.00 94.75 317 SER A C 1
ATOM 2442 O O . SER A 1 317 ? 26.417 -7.631 3.999 1.00 94.75 317 SER A O 1
ATOM 2444 N N . LEU A 1 318 ? 28.477 -7.939 3.159 1.00 95.81 318 LEU A N 1
ATOM 2445 C CA . LEU A 1 318 ? 28.909 -8.906 4.173 1.00 95.81 318 LEU A CA 1
ATOM 2446 C C . LEU A 1 318 ? 28.956 -8.281 5.576 1.00 95.81 318 LEU A C 1
ATOM 2448 O O . LEU A 1 318 ? 28.494 -8.898 6.535 1.00 95.81 318 LEU A O 1
ATOM 2452 N N . ILE A 1 319 ? 29.453 -7.046 5.706 1.00 97.50 319 ILE A N 1
ATOM 2453 C CA . ILE A 1 319 ? 29.450 -6.306 6.978 1.00 97.50 319 ILE A CA 1
ATOM 2454 C C . ILE A 1 319 ? 28.015 -6.093 7.487 1.00 97.50 319 ILE A C 1
ATOM 2456 O O . ILE A 1 319 ? 27.742 -6.358 8.657 1.00 97.50 319 ILE A O 1
ATOM 2460 N N . ILE A 1 320 ? 27.080 -5.682 6.622 1.00 95.94 320 ILE A N 1
ATOM 2461 C CA . ILE A 1 320 ? 25.660 -5.517 6.985 1.00 95.94 320 ILE A CA 1
ATOM 2462 C C . ILE A 1 320 ? 25.045 -6.860 7.410 1.00 95.94 320 ILE A C 1
ATOM 2464 O O . ILE A 1 320 ? 24.357 -6.923 8.429 1.00 95.94 320 ILE A O 1
ATOM 2468 N N . ALA A 1 321 ? 25.340 -7.951 6.697 1.00 95.88 321 ALA A N 1
ATOM 2469 C CA . ALA A 1 321 ? 24.880 -9.287 7.072 1.00 95.88 321 ALA A CA 1
ATOM 2470 C C . ALA A 1 321 ? 25.394 -9.710 8.462 1.00 95.88 321 ALA A C 1
ATOM 2472 O O . ALA A 1 321 ? 24.624 -10.247 9.257 1.00 95.88 321 ALA A O 1
ATOM 2473 N N . LEU A 1 322 ? 26.654 -9.410 8.806 1.00 96.31 322 LEU A N 1
ATOM 2474 C CA . LEU A 1 322 ? 27.190 -9.637 10.155 1.00 96.31 322 LEU A CA 1
ATOM 2475 C C . LEU A 1 322 ? 26.482 -8.776 11.215 1.00 96.31 322 LEU A C 1
ATOM 2477 O O . LEU A 1 322 ? 26.141 -9.295 12.279 1.00 96.31 322 LEU A O 1
ATOM 2481 N N . PHE A 1 323 ? 26.204 -7.500 10.925 1.00 97.00 323 PHE A N 1
ATOM 2482 C CA . PHE A 1 323 ? 25.449 -6.616 11.826 1.00 97.00 323 PHE A CA 1
ATOM 2483 C C . PHE A 1 323 ? 24.017 -7.093 12.097 1.00 97.00 323 PHE A C 1
ATOM 2485 O O . PHE A 1 323 ? 23.490 -6.797 13.164 1.00 97.00 323 PHE A O 1
ATOM 2492 N N . ILE A 1 324 ? 23.395 -7.838 11.180 1.00 96.62 324 ILE A N 1
ATOM 2493 C CA . ILE A 1 324 ? 22.064 -8.435 11.378 1.00 96.62 324 ILE A CA 1
ATOM 2494 C C . ILE A 1 324 ? 22.174 -9.787 12.106 1.00 96.62 324 ILE A C 1
ATOM 2496 O O . ILE A 1 324 ? 21.430 -10.055 13.052 1.00 96.62 324 ILE A O 1
ATOM 2500 N N . LEU A 1 325 ? 23.125 -10.637 11.704 1.00 95.19 325 LEU A N 1
ATOM 2501 C CA . LEU A 1 325 ? 23.270 -11.994 12.238 1.00 95.19 325 LEU A CA 1
ATOM 2502 C C . LEU A 1 325 ? 23.781 -12.035 13.682 1.00 95.19 325 LEU A C 1
ATOM 2504 O O . LEU A 1 325 ? 23.342 -12.899 14.439 1.00 95.19 325 LEU A O 1
ATOM 2508 N N . VAL A 1 326 ? 24.682 -11.131 14.087 1.00 96.56 326 VAL A N 1
ATOM 2509 C CA . VAL A 1 326 ? 25.253 -11.137 15.448 1.00 96.56 326 VAL A CA 1
ATOM 2510 C C . VAL A 1 326 ? 24.196 -10.818 16.520 1.00 96.56 326 VAL A C 1
ATOM 2512 O O . VAL A 1 326 ? 24.050 -11.631 17.435 1.00 96.56 326 VAL A O 1
ATOM 2515 N N . PRO A 1 327 ? 23.394 -9.734 16.430 1.00 96.44 327 PRO A N 1
ATOM 2516 C CA . PRO A 1 327 ? 22.311 -9.479 17.382 1.00 96.44 327 PRO A CA 1
ATOM 2517 C C . PRO A 1 327 ? 21.230 -10.562 17.361 1.00 96.44 327 PRO A C 1
ATOM 2519 O O . PRO A 1 327 ? 20.746 -10.949 18.423 1.00 96.44 327 PRO A O 1
ATOM 2522 N N . TRP A 1 328 ? 20.883 -11.098 16.183 1.00 96.69 328 TRP A N 1
ATOM 2523 C CA . TRP A 1 328 ? 19.931 -12.207 16.073 1.00 96.69 328 TRP A CA 1
ATOM 2524 C C . TRP A 1 328 ? 20.432 -13.463 16.797 1.00 96.69 328 TRP A C 1
ATOM 2526 O O . TRP A 1 328 ? 19.679 -14.075 17.555 1.00 96.69 328 TRP A O 1
ATOM 2536 N N . LYS A 1 329 ? 21.716 -13.810 16.637 1.00 97.00 329 LYS A N 1
ATOM 2537 C CA . LYS A 1 329 ? 22.340 -14.918 17.368 1.00 97.00 329 LYS A CA 1
ATOM 2538 C C . LYS A 1 329 ? 22.371 -14.681 18.871 1.00 97.00 329 LYS A C 1
ATOM 2540 O O . LYS A 1 329 ? 21.906 -15.542 19.602 1.00 97.00 329 LYS A O 1
ATOM 2545 N N . ILE A 1 330 ? 22.810 -13.508 19.330 1.00 96.31 330 ILE A N 1
ATOM 2546 C CA . ILE A 1 330 ? 22.811 -13.161 20.762 1.00 96.31 330 ILE A CA 1
ATOM 2547 C C . ILE A 1 330 ? 21.391 -13.235 21.349 1.00 96.31 330 ILE A C 1
ATOM 2549 O O . ILE A 1 330 ? 21.202 -13.768 22.440 1.00 96.31 330 ILE A O 1
ATOM 2553 N N . SER A 1 331 ? 20.386 -12.736 20.624 1.00 92.56 331 SER A N 1
ATOM 2554 C CA . SER A 1 331 ? 18.977 -12.807 21.027 1.00 92.56 331 SER A CA 1
ATOM 2555 C C . SER A 1 331 ? 18.494 -14.256 21.158 1.00 92.56 331 SER A C 1
ATOM 2557 O O . SER A 1 331 ? 17.921 -14.625 22.183 1.00 92.56 331 SER A O 1
ATOM 2559 N N . ARG A 1 332 ? 18.799 -15.105 20.166 1.00 92.44 332 ARG A N 1
ATOM 2560 C CA . ARG A 1 332 ? 18.421 -16.525 20.168 1.00 92.44 332 ARG A CA 1
ATOM 2561 C C . ARG A 1 332 ? 19.148 -17.328 21.247 1.00 92.44 332 ARG A C 1
ATOM 2563 O O . ARG A 1 332 ? 18.495 -18.056 21.983 1.00 92.44 332 ARG A O 1
ATOM 2570 N N . ASP A 1 333 ? 20.457 -17.154 21.393 1.00 94.81 333 ASP A N 1
ATOM 2571 C CA . ASP A 1 333 ? 21.261 -17.872 22.387 1.00 94.81 333 ASP A CA 1
ATOM 2572 C C . ASP A 1 333 ? 20.831 -17.493 23.824 1.00 94.81 333 ASP A C 1
ATOM 2574 O O . ASP A 1 333 ? 20.797 -18.345 24.715 1.00 94.81 333 ASP A O 1
ATOM 2578 N N . ASN A 1 334 ? 20.418 -16.237 24.052 1.00 93.56 334 ASN A N 1
ATOM 2579 C CA . ASN A 1 334 ? 19.777 -15.818 25.303 1.00 93.56 334 ASN A CA 1
ATOM 2580 C C . ASN A 1 334 ? 18.398 -16.477 25.491 1.00 93.56 334 ASN A C 1
ATOM 2582 O O . ASN A 1 334 ? 18.117 -16.997 26.572 1.00 93.56 334 ASN A O 1
ATOM 2586 N N . ALA A 1 335 ? 17.550 -16.485 24.457 1.00 87.38 335 ALA A N 1
ATOM 2587 C CA . ALA A 1 335 ? 16.229 -17.113 24.511 1.00 87.38 335 ALA A CA 1
ATOM 2588 C C . ALA A 1 335 ? 16.311 -18.623 24.798 1.00 87.38 335 ALA A C 1
ATOM 2590 O O . ALA A 1 335 ? 15.547 -19.121 25.621 1.00 87.38 335 ALA A O 1
ATOM 2591 N N . ASP A 1 336 ? 17.270 -19.334 24.201 1.00 88.38 336 ASP A N 1
ATOM 2592 C CA . ASP A 1 336 ? 17.499 -20.762 24.441 1.00 88.38 336 ASP A CA 1
ATOM 2593 C C . ASP A 1 336 ? 18.020 -21.010 25.873 1.00 88.38 336 ASP A C 1
ATOM 2595 O O . ASP A 1 336 ? 17.516 -21.891 26.575 1.00 88.38 336 ASP A O 1
ATOM 2599 N N . LYS A 1 337 ? 18.965 -20.187 26.360 1.00 89.12 337 LYS A N 1
ATOM 2600 C CA . LYS A 1 337 ? 19.553 -20.319 27.707 1.00 89.12 337 LYS A CA 1
ATOM 2601 C C . LYS A 1 337 ? 18.543 -20.106 28.836 1.00 89.12 337 LYS A C 1
ATOM 2603 O O . LYS A 1 337 ? 18.547 -20.869 29.795 1.00 89.12 337 LYS A O 1
ATOM 2608 N N . TYR A 1 338 ? 17.682 -19.094 28.728 1.00 86.00 338 TYR A N 1
ATOM 2609 C CA . TYR A 1 338 ? 16.603 -18.850 29.697 1.00 86.00 338 TYR A CA 1
ATOM 2610 C C . TYR A 1 338 ? 15.308 -19.605 29.332 1.00 86.00 338 TYR A C 1
ATOM 2612 O O . TYR A 1 338 ? 14.327 -19.584 30.078 1.00 86.00 338 TYR A O 1
ATOM 2620 N N . GLY A 1 339 ? 15.286 -20.299 28.190 1.00 75.88 339 GLY A N 1
ATOM 2621 C CA . GLY A 1 339 ? 14.160 -21.058 27.647 1.00 75.88 339 GLY A CA 1
ATOM 2622 C C . GLY A 1 339 ? 13.900 -22.381 28.367 1.00 75.88 339 GLY A C 1
ATOM 2623 O O . GLY A 1 339 ? 12.745 -22.725 28.620 1.00 75.88 339 GLY A O 1
ATOM 2624 N N . SER A 1 340 ? 14.944 -23.084 28.797 1.00 71.81 340 SER A N 1
ATOM 2625 C CA . SER A 1 340 ? 14.834 -24.422 29.398 1.00 71.81 340 SER A CA 1
ATOM 2626 C C . SER A 1 340 ? 14.317 -24.445 30.847 1.00 71.81 340 SER A C 1
ATOM 2628 O O . SER A 1 340 ? 13.603 -25.374 31.218 1.00 71.81 340 SER A O 1
ATOM 2630 N N . GLU A 1 341 ? 14.594 -23.421 31.660 1.00 67.25 341 GLU A N 1
ATOM 2631 C CA . GLU A 1 341 ? 14.389 -23.480 33.125 1.00 67.25 341 GLU A CA 1
ATOM 2632 C C . GLU A 1 341 ? 12.924 -23.386 33.608 1.00 67.25 341 GLU A C 1
ATOM 2634 O O . GLU A 1 341 ? 12.639 -23.666 34.767 1.00 67.25 341 GLU A O 1
ATOM 2639 N N . VAL A 1 342 ? 11.969 -23.037 32.737 1.00 62.38 342 VAL A N 1
ATOM 2640 C CA . VAL A 1 342 ? 10.537 -22.891 33.110 1.00 62.38 342 VAL A CA 1
ATOM 2641 C C . VAL A 1 342 ? 9.724 -24.158 32.782 1.00 62.38 342 VAL A C 1
ATOM 2643 O O . VAL A 1 342 ? 8.547 -24.252 33.108 1.00 62.38 342 VAL A O 1
ATOM 2646 N N . GLY A 1 343 ? 10.342 -25.174 32.165 1.00 59.22 343 GLY A N 1
ATOM 2647 C CA . GLY A 1 343 ? 9.657 -26.406 31.749 1.00 59.22 343 GLY A CA 1
ATOM 2648 C C . GLY A 1 343 ? 9.491 -27.482 32.831 1.00 59.22 343 GLY A C 1
ATOM 2649 O O . GLY A 1 343 ? 8.867 -28.504 32.559 1.00 59.22 343 GLY A O 1
ATOM 2650 N N . SER A 1 344 ? 10.060 -27.300 34.028 1.00 55.50 344 SER A N 1
ATOM 2651 C CA . SER A 1 344 ? 10.185 -28.359 35.047 1.00 55.50 344 SER A CA 1
ATOM 2652 C C . SER A 1 344 ? 9.524 -28.045 36.393 1.00 55.50 344 SER A C 1
ATOM 2654 O O . SER A 1 344 ? 9.932 -28.592 37.419 1.00 55.50 344 SER A O 1
ATOM 2656 N N . TYR A 1 345 ? 8.490 -27.200 36.415 1.00 58.66 345 TYR A N 1
ATOM 2657 C CA . TYR A 1 345 ? 7.639 -27.064 37.600 1.00 58.66 345 TYR A CA 1
ATOM 2658 C C . TYR A 1 345 ? 6.716 -28.290 37.701 1.00 58.66 345 TYR A C 1
ATOM 2660 O O . TYR A 1 345 ? 5.602 -28.293 37.178 1.00 58.66 345 TYR A O 1
ATOM 2668 N N . GLN A 1 346 ? 7.188 -29.369 38.334 1.00 54.06 346 GLN A N 1
ATOM 2669 C CA . GLN A 1 346 ? 6.295 -30.472 38.692 1.00 54.06 346 GLN A CA 1
ATOM 2670 C C . GLN A 1 346 ? 5.300 -29.973 39.751 1.00 54.06 346 GLN A C 1
ATOM 2672 O O . GLN A 1 346 ? 5.745 -29.513 40.806 1.00 54.06 346 GLN A O 1
ATOM 2677 N N . PRO A 1 347 ? 3.977 -30.068 39.522 1.00 62.81 347 PRO A N 1
ATOM 2678 C CA . PRO A 1 347 ? 3.015 -29.823 40.585 1.00 62.81 347 PRO A CA 1
ATOM 2679 C C . PRO A 1 347 ? 3.236 -30.870 41.681 1.00 62.81 347 PRO A C 1
ATOM 2681 O O . PRO A 1 347 ? 3.204 -32.074 41.418 1.00 62.81 347 PRO A O 1
ATOM 2684 N N . GLY A 1 348 ? 3.507 -30.406 42.902 1.00 63.47 348 GLY A N 1
ATOM 2685 C CA . GLY A 1 348 ? 3.656 -31.289 44.056 1.00 63.47 348 GLY A CA 1
ATOM 2686 C C . GLY A 1 348 ? 2.363 -32.077 44.312 1.00 63.47 348 GLY A C 1
ATOM 2687 O O . GLY A 1 348 ? 1.279 -31.546 44.057 1.00 63.47 348 GLY A O 1
ATOM 2688 N N . PRO A 1 349 ? 2.448 -33.332 44.790 1.00 63.25 349 PRO A N 1
ATOM 2689 C CA . PRO A 1 349 ? 1.262 -34.119 45.106 1.00 63.25 349 PRO A CA 1
ATOM 2690 C C . PRO A 1 349 ? 0.447 -33.449 46.222 1.00 63.25 349 PRO A C 1
ATOM 2692 O O . PRO A 1 349 ? 1.020 -32.967 47.201 1.00 63.25 349 PRO A O 1
ATOM 2695 N N . ALA A 1 350 ? -0.874 -33.423 46.027 1.00 59.31 350 ALA A N 1
ATOM 2696 C CA . ALA A 1 350 ? -1.866 -32.867 46.950 1.00 59.31 350 ALA A CA 1
ATOM 2697 C C . ALA A 1 350 ? -2.193 -33.814 48.119 1.00 59.31 350 ALA A C 1
ATOM 2699 O O . ALA A 1 350 ? -2.103 -35.047 47.914 1.00 59.31 350 ALA A O 1
#

pLDDT: mean 71.11, std 21.16, range [29.27, 97.69]